Protein AF-A0A6H0Y3Y4-F1 (afdb_monomer_lite)

pLDDT: mean 76.04, std 20.86, range [29.55, 98.38]

Organism: NCBI:txid286661

Secondary structure (DSSP, 8-state):
----PPP----------------------TT-S-S----TT--SS-SSPPHHHHHHT-----S-EEEEEES--SSHHHHHHHHHHHTT-B-TGGGS-HHHH--TTS-HHHHHHHHHHHHHHHHHHHHHH-SEEEEEES-TT-TT-TTSHIIIIIHHHHHHTT--EEEEEETTEEEEEEEEE---SHHHHTTTT----S----TTS-S-TTS--GGGG---SS--EEEEEEEEEEPPSSS--SSPPPEEEEEEEEE-TT--EEEEEEEEEETT--EEE-SSSSS-EEEEETTT-SSTTPPEEEEETTEEEETTSTTEEEEEEETTEEEEEEEEEE-

Foldseek 3Di:
DDDDDDDDDDDPDPPPPPDPPPPPPVCPVLQPPPLVVPPPPDPDPRPADDLVRLLVQWAPQAAFEEFAEDADADQLVVLRVVLCVVRLHDYLCLTGDVCQLLPLPDDLVNNLSNVLSSLQSSLLSCLVGYPAYEYEYCVQVCPVPCLESCQSHNLVSSVVSPNFWHWYAYSVHRVDIDIDTRDHSPPPPVVVVDPPPSPGCPRRCARDSNGDNCSVVPPQPAAFFKKKKKKKKFFFPCQCPDVAFTKIWIWIFIHGPVRHTFFIDIDIDTAQDWDFTRGSASHTWIWHFQPPHRGSPGWIWIDTPRDIDTCPDPQKDWADDDPRIIMMMGIDGGD

Radius of gyration: 25.19 Å; chains: 1; bounding box: 50×75×84 Å

Sequence (335 aa):
MASSKWLIAYLLIPFSLCFPFTPTHELLPRYTGDVTGILDGANGPSPFPDDANITASFIDPGHVPYVFWASVHSRGDKVAHDFARTVGGVTVEDTFPPDFICINSRGHPWWYNFADRVSGIYADHAAELSTSIYLVTSAYDKITDRKTTFIRVESPSLQAGGVRSVTVVDAADFTRTKSVPIVSGHDELFARGTHVPITLDWLGYGDDPDGYCAVKDLTPAYSAGWCGVHIAQRRSDNKGIGNIKPVWDFTIQLKDDNGEPIGDSQVAITAGSSYDQTGALPYVFIVTPGTVGYGDDSPILLQYAGWSTLTQSPACSVGGYDNGWRQMDCGFPCP

Structure (mmCIF, N/CA/C/O backbone):
data_AF-A0A6H0Y3Y4-F1
#
_entry.id   AF-A0A6H0Y3Y4-F1
#
loop_
_atom_site.group_PDB
_atom_site.id
_atom_site.type_symbol
_atom_site.label_atom_id
_atom_site.label_alt_id
_atom_site.label_comp_id
_atom_site.label_asym_id
_atom_site.label_entity_id
_atom_site.label_seq_id
_atom_site.pdbx_PDB_ins_code
_atom_site.Cartn_x
_atom_site.Cartn_y
_atom_site.Cartn_z
_atom_site.occupancy
_atom_site.B_iso_or_equiv
_atom_site.auth_seq_id
_atom_site.auth_comp_id
_atom_site.auth_asym_id
_atom_site.auth_atom_id
_atom_site.pdbx_PDB_model_num
ATOM 1 N N . MET A 1 1 ? 13.168 54.951 -47.495 1.00 43.38 1 MET A N 1
ATOM 2 C CA . MET A 1 1 ? 12.990 55.381 -46.091 1.00 43.38 1 MET A CA 1
ATOM 3 C C . MET A 1 1 ? 11.602 54.958 -45.636 1.00 43.38 1 MET A C 1
ATOM 5 O O . MET A 1 1 ? 10.639 55.638 -45.946 1.00 43.38 1 MET A O 1
ATOM 9 N N . ALA A 1 2 ? 11.491 53.809 -44.975 1.00 38.53 2 ALA A N 1
ATOM 10 C CA . ALA A 1 2 ? 10.279 53.381 -44.281 1.00 38.53 2 ALA A CA 1
ATOM 11 C C . ALA A 1 2 ? 10.750 52.619 -43.039 1.00 38.53 2 ALA A C 1
ATOM 13 O O . ALA A 1 2 ? 11.407 51.589 -43.157 1.00 38.53 2 ALA A O 1
ATOM 14 N N . SER A 1 3 ? 10.542 53.222 -41.870 1.00 43.16 3 SER A N 1
ATOM 15 C CA . SER A 1 3 ? 10.974 52.708 -40.570 1.00 43.16 3 SER A CA 1
ATOM 16 C C . SER A 1 3 ? 9.787 52.012 -39.915 1.00 43.16 3 SER A C 1
ATOM 18 O O . SER A 1 3 ? 8.813 52.663 -39.533 1.00 43.16 3 SER A O 1
ATOM 20 N N . SER A 1 4 ? 9.854 50.687 -39.836 1.00 46.47 4 SER A N 1
ATOM 21 C CA . SER A 1 4 ? 8.856 49.847 -39.180 1.00 46.47 4 SER A CA 1
ATOM 22 C C . SER A 1 4 ? 9.184 49.747 -37.692 1.00 46.47 4 SER A C 1
ATOM 24 O O . SER A 1 4 ? 10.170 49.125 -37.302 1.00 46.47 4 SER A O 1
ATOM 26 N N . LYS A 1 5 ? 8.358 50.382 -36.855 1.00 51.94 5 LYS A N 1
ATOM 27 C CA . LYS A 1 5 ? 8.391 50.237 -35.395 1.00 51.94 5 LYS A CA 1
ATOM 28 C C . LYS A 1 5 ? 7.715 48.920 -35.008 1.00 51.94 5 LYS A C 1
ATOM 30 O O . LYS A 1 5 ? 6.522 48.759 -35.241 1.00 51.94 5 LYS A O 1
ATOM 35 N N . TRP A 1 6 ? 8.465 48.013 -34.392 1.00 44.31 6 TRP A N 1
ATOM 36 C CA . TRP A 1 6 ? 7.918 46.836 -33.720 1.00 44.31 6 TRP A CA 1
ATOM 37 C C . TRP A 1 6 ? 7.543 47.204 -32.279 1.00 44.31 6 TRP A C 1
ATOM 39 O O . TRP A 1 6 ? 8.395 47.644 -31.508 1.00 44.31 6 TRP A O 1
ATOM 49 N N . LEU A 1 7 ? 6.260 47.058 -31.934 1.00 43.59 7 LEU A N 1
ATOM 50 C CA . LEU A 1 7 ? 5.778 47.076 -30.553 1.00 43.59 7 LEU A CA 1
ATOM 51 C C . LEU A 1 7 ? 6.139 45.738 -29.894 1.00 43.59 7 LEU A C 1
ATOM 53 O O . LEU A 1 7 ? 5.705 44.686 -30.357 1.00 43.59 7 LEU A O 1
ATOM 57 N N . ILE A 1 8 ? 6.897 45.787 -28.801 1.00 44.41 8 ILE A N 1
ATOM 58 C CA . ILE A 1 8 ? 7.109 44.651 -27.900 1.00 44.41 8 ILE A CA 1
ATOM 59 C C . ILE A 1 8 ? 5.968 44.675 -26.879 1.00 44.41 8 ILE A C 1
ATOM 61 O O . ILE A 1 8 ? 5.897 45.574 -26.042 1.00 44.41 8 ILE A O 1
ATOM 65 N N . ALA A 1 9 ? 5.055 43.710 -26.976 1.00 42.25 9 ALA A N 1
ATOM 66 C CA . ALA A 1 9 ? 4.033 43.466 -25.967 1.00 42.25 9 ALA A CA 1
ATOM 67 C C . ALA A 1 9 ? 4.652 42.643 -24.828 1.00 42.25 9 ALA A C 1
ATOM 69 O O . ALA A 1 9 ? 5.046 41.495 -25.025 1.00 42.25 9 ALA A O 1
ATOM 70 N N . TYR A 1 10 ? 4.751 43.238 -23.639 1.00 38.50 10 TYR A N 1
ATOM 71 C CA . TYR A 1 10 ? 5.104 42.517 -22.420 1.00 38.50 10 TYR A CA 1
ATOM 72 C C . TYR A 1 10 ? 3.906 41.669 -21.985 1.00 38.50 10 TYR A C 1
ATOM 74 O O . TYR A 1 10 ? 2.896 42.193 -21.517 1.00 38.50 10 TYR A O 1
ATOM 82 N N . LEU A 1 11 ? 4.019 40.353 -22.161 1.00 41.38 11 LEU A N 1
ATOM 83 C CA . LEU A 1 11 ? 3.101 39.380 -21.588 1.00 41.38 11 LEU A CA 1
ATOM 84 C C . LEU A 1 11 ? 3.448 39.239 -20.097 1.00 41.38 11 LEU A C 1
ATOM 86 O O . LEU A 1 11 ? 4.468 38.651 -19.741 1.00 41.38 11 LEU A O 1
ATOM 90 N N . LEU A 1 12 ? 2.629 39.831 -19.228 1.00 38.81 12 LEU A N 1
ATOM 91 C CA . LEU A 1 12 ? 2.699 39.619 -17.784 1.00 38.81 12 LEU A CA 1
ATOM 92 C C . LEU A 1 12 ? 2.254 38.183 -17.491 1.00 38.81 12 LEU A C 1
ATOM 94 O O . LEU A 1 12 ? 1.064 37.878 -17.495 1.00 38.81 12 LEU A O 1
ATOM 98 N N . ILE A 1 13 ? 3.223 37.296 -17.272 1.00 42.84 13 ILE A N 1
ATOM 99 C CA . ILE A 1 13 ? 2.978 35.960 -16.730 1.00 42.84 13 ILE A CA 1
ATOM 100 C C . ILE A 1 13 ? 2.615 36.154 -15.251 1.00 42.84 13 ILE A C 1
ATOM 102 O O . ILE A 1 13 ? 3.426 36.728 -14.517 1.00 42.84 13 ILE A O 1
ATOM 106 N N . PRO A 1 14 ? 1.433 35.720 -14.781 1.00 40.22 14 PRO A N 1
ATOM 107 C CA . PRO A 1 14 ? 1.164 35.701 -13.356 1.00 40.22 14 PRO A CA 1
ATOM 108 C C . PRO A 1 14 ? 2.137 34.710 -12.717 1.00 40.22 14 PRO A C 1
ATOM 110 O O . PRO A 1 14 ? 2.085 33.507 -12.970 1.00 40.22 14 PRO A O 1
ATOM 113 N N . PHE A 1 15 ? 3.060 35.242 -11.917 1.00 36.12 15 PHE A N 1
ATOM 114 C CA . PHE A 1 15 ? 3.871 34.476 -10.983 1.00 36.12 15 PHE A CA 1
ATOM 115 C C . PHE A 1 15 ? 2.904 33.800 -10.008 1.00 36.12 15 PHE A C 1
ATOM 117 O O . PHE A 1 15 ? 2.461 34.393 -9.025 1.00 36.12 15 PHE A O 1
ATOM 124 N N . SER A 1 16 ? 2.516 32.568 -10.329 1.00 38.47 16 SER A N 1
ATOM 125 C CA . SER A 1 16 ? 1.834 31.692 -9.394 1.00 38.47 16 SER A CA 1
ATOM 126 C C . SER A 1 16 ? 2.878 31.312 -8.353 1.00 38.47 16 SER A C 1
ATOM 128 O O . SER A 1 16 ? 3.741 30.469 -8.594 1.00 38.47 16 SER A O 1
ATOM 130 N N . LEU A 1 17 ? 2.863 32.026 -7.230 1.00 35.25 17 LEU A N 1
ATOM 131 C CA . LEU A 1 17 ? 3.606 31.656 -6.037 1.00 35.25 17 LEU A CA 1
ATOM 132 C C . LEU A 1 17 ? 3.066 30.294 -5.586 1.00 35.25 17 LEU A C 1
ATOM 134 O O . LEU A 1 17 ? 2.066 30.222 -4.875 1.00 35.25 17 LEU A O 1
ATOM 138 N N . CYS A 1 18 ? 3.710 29.212 -6.029 1.00 33.38 18 CYS A N 1
ATOM 139 C CA . CYS A 1 18 ? 3.681 27.948 -5.309 1.00 33.38 18 CYS A CA 1
ATOM 140 C C . CYS A 1 18 ? 4.338 28.211 -3.956 1.00 33.38 18 CYS A C 1
ATOM 142 O O . CYS A 1 18 ? 5.551 28.086 -3.797 1.00 33.38 18 CYS A O 1
ATOM 144 N N . PHE A 1 19 ? 3.535 28.636 -2.986 1.00 29.55 19 PHE A N 1
ATOM 145 C CA . PHE A 1 19 ? 3.882 28.396 -1.601 1.00 29.55 19 PHE A CA 1
ATOM 146 C C . PHE A 1 19 ? 3.941 26.876 -1.433 1.00 29.55 19 PHE A C 1
ATOM 148 O O . PHE A 1 19 ? 3.000 26.203 -1.869 1.00 29.55 19 PHE A O 1
ATOM 155 N N . PRO A 1 20 ? 5.009 26.306 -0.850 1.00 33.31 20 PRO A N 1
ATOM 156 C CA . PRO A 1 20 ? 4.910 24.953 -0.344 1.00 33.31 20 PRO A CA 1
ATOM 157 C C . PRO A 1 20 ? 3.747 24.965 0.646 1.00 33.31 20 PRO A C 1
ATOM 159 O O . PRO A 1 20 ? 3.781 25.666 1.658 1.00 33.31 20 PRO A O 1
ATOM 162 N N . PHE A 1 21 ? 2.682 24.243 0.310 1.00 30.20 21 PHE A N 1
ATOM 163 C CA . PHE A 1 21 ? 1.735 23.789 1.307 1.00 30.20 21 PHE A CA 1
ATOM 164 C C . PHE A 1 21 ? 2.566 22.896 2.228 1.00 30.20 21 PHE A C 1
ATOM 166 O O . PHE A 1 21 ? 2.844 21.748 1.908 1.00 30.20 21 PHE A O 1
ATOM 173 N N . THR A 1 22 ? 3.070 23.449 3.323 1.00 32.56 22 THR A N 1
ATOM 174 C CA . THR A 1 22 ? 3.363 22.651 4.503 1.00 32.56 22 THR A CA 1
ATOM 175 C C . THR A 1 22 ? 2.021 22.504 5.197 1.00 32.56 22 THR A C 1
ATOM 177 O O . THR A 1 22 ? 1.580 23.474 5.824 1.00 32.56 22 THR A O 1
ATOM 180 N N . PRO A 1 23 ? 1.322 21.360 5.087 1.00 32.69 23 PRO A N 1
ATOM 181 C CA . PRO A 1 23 ? 0.225 21.067 5.983 1.00 32.69 23 PRO A CA 1
ATOM 182 C C . PRO A 1 23 ? 0.840 20.772 7.352 1.00 32.69 23 PRO A C 1
ATOM 184 O O . PRO A 1 23 ? 0.789 19.662 7.856 1.00 32.69 23 PRO A O 1
ATOM 187 N N . THR A 1 24 ? 1.408 21.782 8.007 1.00 32.78 24 THR A N 1
ATOM 188 C CA . THR A 1 24 ? 1.423 21.790 9.461 1.00 32.78 24 THR A CA 1
ATOM 189 C C . THR A 1 24 ? -0.003 22.131 9.862 1.00 32.78 24 THR A C 1
ATOM 191 O O . THR A 1 24 ? -0.306 23.239 10.303 1.00 32.78 24 THR A O 1
ATOM 194 N N . HIS A 1 25 ? -0.913 21.167 9.692 1.00 33.72 25 HIS A N 1
ATOM 195 C CA . HIS A 1 25 ? -1.887 20.980 10.744 1.00 33.72 25 HIS A CA 1
ATOM 196 C C . HIS A 1 25 ? -1.018 20.792 11.979 1.00 33.72 25 HIS A C 1
ATOM 198 O O . HIS A 1 25 ? -0.433 19.730 12.158 1.00 33.72 25 HIS A O 1
ATOM 204 N N . GLU A 1 26 ? -0.829 21.852 12.769 1.00 32.91 26 GLU A N 1
ATOM 205 C CA . GLU A 1 26 ? -0.460 21.658 14.158 1.00 32.91 26 GLU A CA 1
ATOM 206 C C . GLU A 1 26 ? -1.540 20.727 14.684 1.00 32.91 26 GLU A C 1
ATOM 208 O O . GLU A 1 26 ? -2.700 21.104 14.883 1.00 32.91 26 GLU A O 1
ATOM 213 N N . LEU A 1 27 ? -1.167 19.453 14.755 1.00 38.88 27 LEU A N 1
ATOM 214 C CA . LEU A 1 27 ? -1.847 18.425 15.490 1.00 38.88 27 LEU A CA 1
ATOM 215 C C . LEU A 1 27 ? -1.827 18.958 16.925 1.00 38.88 27 LEU A C 1
ATOM 217 O O . LEU A 1 27 ? -0.922 18.635 17.687 1.00 38.88 27 LEU A O 1
ATOM 221 N N . LEU A 1 28 ? -2.768 19.846 17.290 1.00 34.81 28 LEU A N 1
ATOM 222 C CA . LEU A 1 28 ? -3.182 20.039 18.682 1.00 34.81 28 LEU A CA 1
ATOM 223 C C . LEU A 1 28 ? -3.119 18.652 19.288 1.00 34.81 28 LEU A C 1
ATOM 225 O O . LEU A 1 28 ? -3.781 17.805 18.695 1.00 34.81 28 LEU A O 1
ATOM 229 N N . PRO A 1 29 ? -2.294 18.403 20.318 1.00 44.94 29 PRO A N 1
ATOM 230 C CA . PRO A 1 29 ? -1.722 17.090 20.598 1.00 44.94 29 PRO A CA 1
ATOM 231 C C . PRO A 1 29 ? -2.836 16.041 20.526 1.00 44.94 29 PRO A C 1
ATOM 233 O O . PRO A 1 29 ? -3.636 15.919 21.450 1.00 44.94 29 PRO A O 1
ATOM 236 N N . ARG A 1 30 ? -2.993 15.392 19.355 1.00 50.34 30 ARG A N 1
ATOM 237 C CA . ARG A 1 30 ? -4.274 14.741 18.985 1.00 50.34 30 ARG A CA 1
ATOM 238 C C . ARG A 1 30 ? -4.531 13.508 19.847 1.00 50.34 30 ARG A C 1
ATOM 240 O O . ARG A 1 30 ? -5.644 13.005 19.912 1.00 50.34 30 ARG A O 1
ATOM 247 N N . TYR A 1 31 ? -3.496 13.098 20.571 1.00 49.72 31 TYR A N 1
ATOM 248 C CA . TYR A 1 31 ? -3.410 11.911 21.394 1.00 49.72 31 TYR A CA 1
ATOM 249 C C . TYR A 1 31 ? -2.901 12.308 22.788 1.00 49.72 31 TYR A C 1
ATOM 251 O O . TYR A 1 31 ? -1.878 11.818 23.258 1.00 49.72 31 TYR A O 1
ATOM 259 N N . THR A 1 32 ? -3.571 13.258 23.454 1.00 39.47 32 THR A N 1
ATOM 260 C CA . THR A 1 32 ? -3.328 13.577 24.875 1.00 39.47 32 THR A CA 1
ATOM 261 C C . THR A 1 32 ? -3.931 12.509 25.787 1.00 39.47 32 THR A C 1
ATOM 263 O O . THR A 1 32 ? -4.820 12.760 26.599 1.00 39.47 32 THR A O 1
ATOM 266 N N . GLY A 1 33 ? -3.383 11.297 25.716 1.00 39.53 33 GLY A N 1
ATOM 267 C CA . GLY A 1 33 ? -3.057 10.646 26.976 1.00 39.53 33 GLY A CA 1
ATOM 268 C C . GLY A 1 33 ? -2.015 11.535 27.649 1.00 39.53 33 GLY A C 1
ATOM 269 O O . GLY A 1 33 ? -1.058 11.951 26.998 1.00 39.53 33 GLY A O 1
ATOM 270 N N . ASP A 1 34 ? -2.230 11.913 28.905 1.00 39.66 34 ASP A N 1
ATOM 271 C CA . ASP A 1 34 ? -1.216 12.624 29.677 1.00 39.66 34 ASP A CA 1
ATOM 272 C C . ASP A 1 34 ? 0.124 11.880 29.505 1.00 39.66 34 ASP A C 1
ATOM 274 O O . ASP A 1 34 ? 0.214 10.677 29.763 1.00 39.66 34 ASP A O 1
ATOM 278 N N . VAL A 1 35 ? 1.158 12.561 28.995 1.00 40.78 35 VAL A N 1
ATOM 279 C CA . VAL A 1 35 ? 2.477 11.967 28.672 1.00 40.78 35 VAL A CA 1
ATOM 280 C C . VAL A 1 35 ? 3.232 11.582 29.960 1.00 40.78 35 VAL A C 1
ATOM 282 O O . VAL A 1 35 ? 4.419 11.268 29.948 1.00 40.78 35 VAL A O 1
ATOM 285 N N . THR A 1 36 ? 2.541 11.555 31.101 1.00 39.97 36 THR A N 1
ATOM 286 C CA . THR A 1 36 ? 3.032 11.143 32.414 1.00 39.97 36 THR A CA 1
ATOM 287 C C . THR A 1 36 ? 3.268 9.640 32.533 1.00 39.97 36 THR A C 1
ATOM 289 O O . THR A 1 36 ? 3.631 9.174 33.605 1.00 39.97 36 THR A O 1
ATOM 292 N N . GLY A 1 37 ? 3.305 8.909 31.411 1.00 37.59 37 GLY A N 1
ATOM 293 C CA . GLY A 1 37 ? 4.144 7.713 31.249 1.00 37.59 37 GLY A CA 1
ATOM 294 C C . GLY A 1 37 ? 5.652 7.967 31.457 1.00 37.59 37 GLY A C 1
ATOM 295 O O . GLY A 1 37 ? 6.483 7.237 30.918 1.00 37.59 37 GLY A O 1
ATOM 296 N N . ILE A 1 38 ? 6.019 8.997 32.228 1.00 35.84 38 ILE A N 1
ATOM 297 C CA . ILE A 1 38 ? 7.240 9.030 33.014 1.00 35.84 38 ILE A CA 1
ATOM 298 C C . ILE A 1 38 ? 7.202 7.750 33.848 1.00 35.84 38 ILE A C 1
ATOM 300 O O . ILE A 1 38 ? 6.439 7.632 34.801 1.00 35.84 38 ILE A O 1
ATOM 304 N N . LEU A 1 39 ? 8.018 6.770 33.459 1.00 36.78 39 LEU A N 1
ATOM 305 C CA . LEU A 1 39 ? 8.513 5.772 34.400 1.00 36.78 39 LEU A CA 1
ATOM 306 C C . LEU A 1 39 ? 8.956 6.551 35.638 1.00 36.78 39 LEU A C 1
ATOM 308 O O . LEU A 1 39 ? 9.881 7.358 35.511 1.00 36.78 39 LEU A O 1
ATOM 312 N N . ASP A 1 40 ? 8.259 6.381 36.766 1.00 33.31 40 ASP A N 1
ATOM 313 C CA . ASP A 1 40 ? 8.538 7.080 38.023 1.00 33.31 40 ASP A CA 1
ATOM 314 C C . ASP A 1 40 ? 10.062 7.225 38.218 1.00 33.31 40 ASP A C 1
ATOM 316 O O . ASP A 1 40 ? 10.768 6.246 38.464 1.00 33.31 40 ASP A O 1
ATOM 320 N N . GLY A 1 41 ? 10.586 8.448 38.038 1.00 36.25 41 GLY A N 1
ATOM 321 C CA . GLY A 1 41 ? 11.994 8.791 38.284 1.00 36.25 41 GLY A CA 1
ATOM 322 C C . GLY A 1 41 ? 12.930 9.038 37.085 1.00 36.25 41 GLY A C 1
ATOM 323 O O . GLY A 1 41 ? 14.088 9.385 37.325 1.00 36.25 41 GLY A O 1
ATOM 324 N N . ALA A 1 42 ? 12.507 8.927 35.820 1.00 37.56 42 ALA A N 1
ATOM 325 C CA . ALA A 1 42 ? 13.403 9.174 34.677 1.00 37.56 42 ALA A CA 1
ATOM 326 C C . ALA A 1 42 ? 13.382 10.640 34.185 1.00 37.56 42 ALA A C 1
ATOM 328 O O . ALA A 1 42 ? 12.556 11.027 33.364 1.00 37.56 42 ALA A O 1
ATOM 329 N N . ASN A 1 43 ? 14.342 11.456 34.634 1.00 35.16 43 ASN A N 1
ATOM 330 C CA . ASN A 1 43 ? 14.708 12.700 33.944 1.00 35.16 43 ASN A CA 1
ATOM 331 C C . ASN A 1 43 ? 15.424 12.340 32.627 1.00 35.16 43 ASN A C 1
ATOM 333 O O . ASN A 1 43 ? 16.629 12.095 32.626 1.00 35.16 43 ASN A O 1
ATOM 337 N N . GLY A 1 44 ? 14.694 12.270 31.514 1.00 43.44 44 GLY A N 1
ATOM 338 C CA . GLY A 1 44 ? 15.243 11.945 30.195 1.00 43.44 44 GLY A CA 1
ATOM 339 C C . GLY A 1 44 ? 14.275 12.293 29.060 1.00 43.44 44 GLY A C 1
ATOM 340 O O . GLY A 1 44 ? 13.113 12.597 29.334 1.00 43.44 44 GLY A O 1
ATOM 341 N N . PRO A 1 45 ? 14.735 12.294 27.792 1.00 46.38 45 PRO A N 1
ATOM 342 C CA . PRO A 1 45 ? 13.845 12.439 26.643 1.00 46.38 45 PRO A CA 1
ATOM 343 C C . PRO A 1 45 ? 12.721 11.402 26.718 1.00 46.38 45 PRO A C 1
ATOM 345 O O . PRO A 1 45 ? 12.937 10.280 27.181 1.00 46.38 45 PRO A O 1
ATOM 348 N N . SER A 1 46 ? 11.524 11.809 26.286 1.00 52.25 46 SER A N 1
ATOM 349 C CA . SER A 1 46 ? 10.339 10.954 26.229 1.00 52.25 46 SER A CA 1
ATOM 350 C C . SER A 1 46 ? 10.707 9.569 25.681 1.00 52.25 46 SER A C 1
ATOM 352 O O . SER A 1 46 ? 11.305 9.490 24.608 1.00 52.25 46 SER A O 1
ATOM 354 N N . PRO A 1 47 ? 10.362 8.467 26.371 1.00 57.50 47 PRO A N 1
ATOM 355 C CA . PRO A 1 47 ? 10.622 7.135 25.841 1.00 57.50 47 PRO A CA 1
ATOM 356 C C . PRO A 1 47 ? 9.739 6.830 24.621 1.00 57.50 47 PRO A C 1
ATOM 358 O O . PRO A 1 47 ? 9.944 5.810 23.968 1.00 57.50 47 PRO A O 1
ATOM 361 N N . PHE A 1 48 ? 8.731 7.653 24.321 1.00 65.75 48 PHE A N 1
ATOM 362 C CA . PHE A 1 48 ? 7.863 7.478 23.163 1.00 65.75 48 PHE A CA 1
ATOM 363 C C . PHE A 1 48 ? 8.584 7.940 21.887 1.00 65.75 48 PHE A C 1
ATOM 365 O O . PHE A 1 48 ? 9.063 9.077 21.877 1.00 65.75 48 PHE A O 1
ATOM 372 N N . PRO A 1 49 ? 8.635 7.130 20.808 1.00 70.12 49 PRO A N 1
ATOM 373 C CA . PRO A 1 49 ? 9.013 7.666 19.504 1.00 70.12 49 PRO A CA 1
ATOM 374 C C . PRO A 1 49 ? 8.066 8.825 19.185 1.00 70.12 49 PRO A C 1
ATOM 376 O O . PRO A 1 49 ? 6.863 8.722 19.428 1.00 70.12 49 PRO A O 1
ATOM 379 N N . ASP A 1 50 ? 8.601 9.968 18.766 1.00 77.94 50 ASP A N 1
ATOM 380 C CA . ASP A 1 50 ? 7.776 11.097 18.351 1.00 77.94 50 ASP A CA 1
ATOM 381 C C . ASP A 1 50 ? 7.095 10.813 16.996 1.00 77.94 50 ASP A C 1
ATOM 383 O O . ASP A 1 50 ? 7.358 9.788 16.366 1.00 77.94 50 ASP A O 1
ATOM 387 N N . ASP A 1 51 ? 6.189 11.695 16.560 1.00 80.75 51 ASP A N 1
ATOM 388 C CA . ASP A 1 51 ? 5.442 11.471 15.315 1.00 80.75 51 ASP A CA 1
ATOM 389 C C . ASP A 1 51 ? 6.411 11.440 14.130 1.00 80.75 51 ASP A C 1
ATOM 391 O O . ASP A 1 51 ? 6.251 10.624 13.237 1.00 80.75 51 ASP A O 1
ATOM 395 N N . ALA A 1 52 ? 7.480 12.244 14.172 1.00 80.75 52 ALA A N 1
ATOM 396 C CA . ALA A 1 52 ? 8.519 12.238 13.150 1.00 80.75 52 ALA A CA 1
ATOM 397 C C . ALA A 1 52 ? 9.229 10.878 13.047 1.00 80.75 52 ALA A C 1
ATOM 399 O O . ALA A 1 52 ? 9.442 10.391 11.940 1.00 80.75 52 ALA A O 1
ATOM 400 N N . ASN A 1 53 ? 9.558 10.239 14.172 1.00 82.06 53 ASN A N 1
ATOM 401 C CA . ASN A 1 53 ? 10.169 8.909 14.194 1.00 82.06 53 ASN A CA 1
ATOM 402 C C . ASN A 1 53 ? 9.204 7.823 13.705 1.00 82.06 53 ASN A C 1
ATOM 404 O O . ASN A 1 53 ? 9.630 6.905 13.002 1.00 82.06 53 ASN A O 1
ATOM 408 N N . ILE A 1 54 ? 7.919 7.914 14.063 1.00 86.38 54 ILE A N 1
ATOM 409 C CA . ILE A 1 54 ? 6.902 6.971 13.582 1.00 86.38 54 ILE A CA 1
ATOM 410 C C . ILE A 1 54 ? 6.691 7.158 12.074 1.00 86.38 54 ILE A C 1
ATOM 412 O O . ILE A 1 54 ? 6.806 6.189 11.334 1.00 86.38 54 ILE A O 1
ATOM 416 N N . THR A 1 55 ? 6.496 8.388 11.591 1.00 88.19 55 THR A N 1
ATOM 417 C CA . THR A 1 55 ? 6.387 8.702 10.157 1.00 88.19 55 THR A CA 1
ATOM 418 C C . THR A 1 55 ? 7.627 8.262 9.383 1.00 88.19 55 THR A C 1
ATOM 420 O O . THR A 1 55 ? 7.501 7.689 8.309 1.00 88.19 55 THR A O 1
ATOM 423 N N . ALA A 1 56 ? 8.833 8.456 9.923 1.00 86.19 56 ALA A N 1
ATOM 424 C CA . ALA A 1 56 ? 10.065 7.996 9.279 1.00 86.19 56 ALA A CA 1
ATOM 425 C C . ALA A 1 56 ? 10.177 6.463 9.195 1.00 86.19 56 ALA A C 1
ATOM 427 O O . ALA A 1 56 ? 10.956 5.955 8.391 1.00 86.19 56 ALA A O 1
ATOM 428 N N . SER A 1 57 ? 9.425 5.739 10.027 1.00 86.19 57 SER A N 1
ATOM 429 C CA . SER A 1 57 ? 9.360 4.275 10.019 1.00 86.19 57 SER A CA 1
ATOM 430 C C . SER A 1 57 ? 8.207 3.741 9.166 1.00 86.19 57 SER A C 1
ATOM 432 O O . SER A 1 57 ? 8.109 2.529 8.991 1.00 86.19 57 SER A O 1
ATOM 434 N N . PHE A 1 58 ? 7.344 4.617 8.640 1.00 88.94 58 PHE A N 1
ATOM 435 C CA . PHE A 1 58 ? 6.263 4.233 7.745 1.00 88.94 58 PHE A CA 1
ATOM 436 C C . PHE A 1 58 ? 6.829 3.753 6.404 1.00 88.94 58 PHE A C 1
ATOM 438 O O . PHE A 1 58 ? 7.656 4.412 5.769 1.00 88.94 58 PHE A O 1
ATOM 445 N N . ILE A 1 59 ? 6.366 2.590 5.974 1.00 87.12 59 ILE A N 1
ATOM 446 C CA . ILE A 1 59 ? 6.669 1.970 4.695 1.00 87.12 59 ILE A CA 1
ATOM 447 C C . ILE A 1 59 ? 5.558 2.369 3.731 1.00 87.12 59 ILE A C 1
ATOM 449 O O . ILE A 1 59 ? 4.435 1.894 3.868 1.00 87.12 59 ILE A O 1
ATOM 453 N N . ASP A 1 60 ? 5.875 3.238 2.769 1.00 87.31 60 ASP A N 1
ATOM 454 C CA . ASP A 1 60 ? 4.930 3.657 1.732 1.00 87.31 60 ASP A CA 1
ATOM 455 C C . ASP A 1 60 ? 4.635 2.491 0.763 1.00 87.31 60 ASP A C 1
ATOM 457 O O . ASP A 1 60 ? 5.527 2.078 0.010 1.00 87.31 60 ASP A O 1
ATOM 461 N N . PRO A 1 61 ? 3.403 1.948 0.767 1.00 81.19 61 PRO A N 1
ATOM 462 C CA . PRO A 1 61 ? 3.000 0.854 -0.106 1.00 81.19 61 PRO A CA 1
ATOM 463 C C . PRO A 1 61 ? 2.498 1.3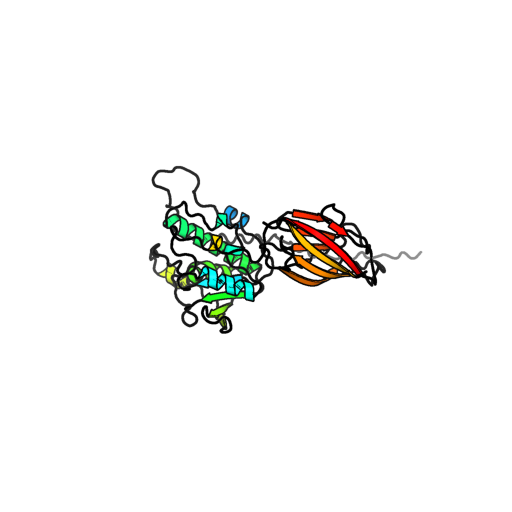54 -1.475 1.00 81.19 61 PRO A C 1
ATOM 465 O O . PRO A 1 61 ? 2.027 0.560 -2.290 1.00 81.19 61 PRO A O 1
ATOM 468 N N . GLY A 1 62 ? 2.576 2.661 -1.741 1.00 83.31 62 GLY A N 1
ATOM 469 C CA . GLY A 1 62 ? 2.046 3.322 -2.924 1.00 83.31 62 GLY A CA 1
ATOM 470 C C . GLY A 1 62 ? 0.525 3.484 -2.895 1.00 83.31 62 GLY A C 1
ATOM 471 O O . GLY A 1 62 ? -0.139 3.404 -1.860 1.00 83.31 62 GLY A O 1
ATOM 472 N N . HIS A 1 63 ? -0.053 3.709 -4.077 1.00 86.31 63 HIS A N 1
ATOM 473 C CA . HIS A 1 63 ? -1.493 3.911 -4.249 1.00 86.31 63 HIS A CA 1
ATOM 474 C C . HIS A 1 63 ? -2.282 2.592 -4.220 1.00 86.31 63 HIS A C 1
ATOM 476 O O . HIS A 1 63 ? -2.811 2.133 -5.236 1.00 86.31 63 HIS A O 1
ATOM 482 N N . VAL A 1 64 ? -2.387 1.984 -3.039 1.00 88.25 64 VAL A N 1
ATOM 483 C CA . VAL A 1 64 ? -3.115 0.727 -2.794 1.00 88.25 64 VAL A CA 1
ATOM 484 C C . VAL A 1 64 ? -4.339 0.943 -1.894 1.00 88.25 64 VAL A C 1
ATOM 486 O O . VAL A 1 64 ? -4.527 2.029 -1.337 1.00 88.25 64 VAL A O 1
ATOM 489 N N . PRO A 1 65 ? -5.236 -0.046 -1.760 1.00 94.81 65 PRO A N 1
ATOM 490 C CA . PRO A 1 65 ? -6.264 -0.007 -0.731 1.00 94.81 65 PRO A CA 1
ATOM 491 C C . PRO A 1 65 ? -5.698 -0.115 0.689 1.00 94.81 65 PRO A C 1
ATOM 493 O O . PRO A 1 65 ? -4.804 -0.916 0.944 1.00 94.81 65 PRO A O 1
ATOM 496 N N . TYR A 1 66 ? -6.279 0.630 1.627 1.00 95.88 66 TYR A N 1
ATOM 497 C CA . TYR A 1 66 ? -5.928 0.573 3.050 1.00 95.88 66 TYR A CA 1
ATOM 498 C C . TYR A 1 66 ? -7.052 -0.104 3.832 1.00 95.88 66 TYR A C 1
ATOM 500 O O . TYR A 1 66 ? -8.234 0.216 3.647 1.00 95.88 66 TYR A O 1
ATOM 508 N N . VAL A 1 67 ? -6.690 -1.056 4.687 1.00 95.31 67 VAL A N 1
ATOM 509 C CA . VAL A 1 67 ? -7.614 -1.909 5.433 1.00 95.31 67 VAL A CA 1
ATOM 510 C C . VAL A 1 67 ? -7.446 -1.684 6.929 1.00 95.31 67 VAL A C 1
ATOM 512 O O . VAL A 1 67 ? -6.470 -2.100 7.544 1.00 95.31 67 VAL A O 1
ATOM 515 N N . PHE A 1 68 ? -8.468 -1.071 7.512 1.00 93.88 68 PHE A N 1
ATOM 516 C CA . PHE A 1 68 ? -8.655 -0.905 8.945 1.00 93.88 68 PHE A CA 1
ATOM 517 C C . PHE A 1 68 ? -9.515 -2.038 9.491 1.00 93.88 68 PHE A C 1
ATOM 519 O O . PHE A 1 68 ? -10.257 -2.689 8.746 1.00 93.88 68 PHE A O 1
ATOM 526 N N . TRP A 1 69 ? -9.504 -2.235 10.805 1.00 91.00 69 TRP A N 1
ATOM 527 C CA . TRP A 1 69 ? -10.437 -3.146 11.449 1.00 91.00 69 TRP A CA 1
ATOM 528 C C . TRP A 1 69 ? -10.814 -2.701 12.854 1.00 91.00 69 TRP A C 1
ATOM 530 O O . TRP A 1 69 ? -10.103 -1.958 13.525 1.00 91.00 69 TRP A O 1
ATOM 540 N N . ALA A 1 70 ? -11.990 -3.139 13.293 1.00 87.62 70 ALA A N 1
ATOM 541 C CA . ALA A 1 70 ? -12.509 -2.821 14.615 1.00 87.62 70 ALA A CA 1
ATOM 542 C C . ALA A 1 70 ? -13.480 -3.896 15.097 1.00 87.62 70 ALA A C 1
ATOM 544 O O . ALA A 1 70 ? -14.263 -4.435 14.307 1.00 87.62 70 ALA A O 1
ATOM 545 N N . SER A 1 71 ? -13.487 -4.165 16.405 1.00 83.69 71 SER A N 1
ATOM 546 C CA . SER A 1 71 ? -14.413 -5.116 17.033 1.00 83.69 71 SER A CA 1
ATOM 547 C C . SER A 1 71 ? -14.383 -6.473 16.333 1.00 83.69 71 SER A C 1
ATOM 549 O O . SER A 1 71 ? -15.424 -7.022 15.971 1.00 83.69 71 SER A O 1
ATOM 551 N N . VAL A 1 72 ? -13.191 -6.991 16.064 1.00 77.62 72 VAL A N 1
ATOM 552 C CA . VAL A 1 72 ? -13.002 -8.319 15.482 1.00 77.62 72 VAL A CA 1
ATOM 553 C C . VAL A 1 72 ? -12.456 -9.178 16.615 1.00 77.62 72 VAL A C 1
ATOM 555 O O . VAL A 1 72 ? -11.445 -8.831 17.213 1.00 77.62 72 VAL A O 1
ATOM 558 N N . HIS A 1 73 ? -13.183 -10.232 16.994 1.00 72.81 73 HIS A N 1
ATOM 559 C CA . HIS A 1 73 ? -12.817 -11.090 18.129 1.00 72.81 73 HIS A CA 1
ATOM 560 C C . HIS A 1 73 ? -11.431 -11.737 17.915 1.00 72.81 73 HIS A C 1
ATOM 562 O O . HIS A 1 73 ? -10.884 -11.653 16.820 1.00 72.81 73 HIS A O 1
ATOM 568 N N . SER A 1 74 ? -10.881 -12.400 18.946 1.00 62.38 74 SER A N 1
ATOM 569 C CA . SER A 1 74 ? -9.542 -13.027 18.964 1.00 62.38 74 SER A CA 1
ATOM 570 C C . SER A 1 74 ? -9.043 -13.472 17.575 1.00 62.38 74 SER A C 1
ATOM 572 O O . SER A 1 74 ? -9.630 -14.397 17.003 1.00 62.38 74 SER A O 1
ATOM 574 N N . ARG A 1 75 ? -7.949 -12.851 17.093 1.00 66.25 75 ARG A N 1
ATOM 575 C CA . ARG A 1 75 ? -7.387 -12.888 15.715 1.00 66.25 75 ARG A CA 1
ATOM 576 C C . ARG A 1 75 ? -7.959 -11.866 14.720 1.00 66.25 75 ARG A C 1
ATOM 578 O O . ARG A 1 75 ? -8.111 -12.173 13.536 1.00 66.25 75 ARG A O 1
ATOM 585 N N . GLY A 1 76 ? -8.303 -10.671 15.196 1.00 64.56 76 GLY A N 1
ATOM 586 C CA . GLY A 1 76 ? -8.815 -9.600 14.342 1.00 64.56 76 GLY A CA 1
ATOM 587 C C . GLY A 1 76 ? -7.849 -9.168 13.241 1.00 64.56 76 GLY A C 1
ATOM 588 O O . GLY A 1 76 ? -8.260 -9.021 12.090 1.00 64.56 76 GLY A O 1
ATOM 589 N N . ASP A 1 77 ? -6.571 -9.083 13.590 1.00 70.38 77 ASP A N 1
ATOM 590 C CA . ASP A 1 77 ? -5.427 -8.839 12.713 1.00 70.38 77 ASP A CA 1
ATOM 591 C C . ASP A 1 77 ? -5.393 -9.811 11.519 1.00 70.38 77 ASP A C 1
ATOM 593 O O . ASP A 1 77 ? -5.365 -9.386 10.365 1.00 70.38 77 ASP A O 1
ATOM 597 N N . LYS A 1 78 ? -5.515 -11.126 11.760 1.00 82.12 78 LYS A N 1
ATOM 598 C CA . LYS A 1 78 ? -5.474 -12.126 10.687 1.00 82.12 78 LYS A CA 1
ATOM 599 C C . LYS A 1 78 ? -6.630 -11.940 9.708 1.00 82.12 78 LYS A C 1
ATOM 601 O O . LYS A 1 78 ? -6.438 -12.066 8.504 1.00 82.12 78 LYS A O 1
ATOM 606 N N . VAL A 1 79 ? -7.834 -11.660 10.209 1.00 86.81 79 VAL A N 1
ATOM 607 C CA . VAL A 1 79 ? -9.013 -11.474 9.349 1.00 86.81 79 VAL A CA 1
ATOM 608 C C . VAL A 1 79 ? -8.865 -10.213 8.495 1.00 86.81 79 VAL A C 1
ATOM 610 O O . VAL A 1 79 ? -9.188 -10.242 7.307 1.00 86.81 79 VAL A O 1
ATOM 613 N N . ALA A 1 80 ? -8.346 -9.125 9.068 1.00 88.88 80 ALA A N 1
ATOM 614 C CA . ALA A 1 80 ? -8.057 -7.901 8.329 1.00 88.88 80 ALA A CA 1
ATOM 615 C C . ALA A 1 80 ? -6.984 -8.124 7.253 1.00 88.88 80 ALA A C 1
ATOM 617 O O . ALA A 1 80 ? -7.188 -7.732 6.105 1.00 88.88 80 ALA A O 1
ATOM 618 N N . HIS A 1 81 ? -5.900 -8.830 7.585 1.00 85.69 81 HIS A N 1
ATOM 619 C CA . HIS A 1 81 ? -4.859 -9.198 6.626 1.00 85.69 81 HIS A CA 1
ATOM 620 C C . HIS A 1 81 ? -5.378 -10.103 5.512 1.00 85.69 81 HIS A C 1
ATOM 622 O O . HIS A 1 81 ? -5.123 -9.825 4.341 1.00 85.69 81 HIS A O 1
ATOM 628 N N . ASP A 1 82 ? -6.120 -11.164 5.845 1.00 86.75 82 ASP A N 1
ATOM 629 C CA . ASP A 1 82 ? -6.712 -12.065 4.854 1.00 86.75 82 ASP A CA 1
ATOM 630 C C . ASP A 1 82 ? -7.547 -11.250 3.852 1.00 86.75 82 ASP A C 1
ATOM 632 O O . ASP A 1 82 ? -7.390 -11.416 2.642 1.00 86.75 82 ASP A O 1
ATOM 636 N N . PHE A 1 83 ? -8.371 -10.311 4.340 1.00 92.25 83 PHE A N 1
ATOM 637 C CA . PHE A 1 83 ? -9.128 -9.404 3.479 1.00 92.25 83 PHE A CA 1
ATOM 638 C C . PHE A 1 83 ? -8.223 -8.480 2.655 1.00 92.25 83 PHE A C 1
ATOM 640 O O . PHE A 1 83 ? -8.421 -8.376 1.443 1.00 92.25 83 PHE A O 1
ATOM 647 N N . ALA A 1 84 ? -7.219 -7.848 3.269 1.00 89.38 84 ALA A N 1
ATOM 648 C CA . ALA A 1 84 ? -6.273 -6.969 2.585 1.00 89.38 84 ALA A CA 1
ATOM 649 C C . ALA A 1 84 ? -5.621 -7.665 1.385 1.00 89.38 84 ALA A C 1
ATOM 651 O O . ALA A 1 84 ? -5.619 -7.110 0.285 1.00 89.38 84 ALA A O 1
ATOM 652 N N . ARG A 1 85 ? -5.207 -8.930 1.532 1.00 86.56 85 ARG A N 1
ATOM 653 C CA . ARG A 1 85 ? -4.683 -9.729 0.411 1.00 86.56 85 ARG A CA 1
ATOM 654 C C . ARG A 1 85 ? -5.706 -9.916 -0.710 1.00 86.56 85 ARG A C 1
ATOM 656 O O . ARG A 1 85 ? -5.331 -9.830 -1.875 1.00 86.56 85 ARG A O 1
ATOM 663 N N . THR A 1 86 ? -6.991 -10.116 -0.396 1.00 88.31 86 THR A N 1
ATOM 664 C CA . THR A 1 86 ? -8.033 -10.272 -1.434 1.00 88.31 86 THR A CA 1
ATOM 665 C C . THR A 1 86 ? -8.264 -9.018 -2.275 1.00 88.31 86 THR A C 1
ATOM 667 O O . THR A 1 86 ? -8.689 -9.133 -3.423 1.00 88.31 86 THR A O 1
ATOM 670 N N . VAL A 1 87 ? -7.978 -7.832 -1.728 1.00 88.94 87 VAL A N 1
ATOM 671 C CA . VAL A 1 87 ? -8.148 -6.547 -2.425 1.00 88.94 87 VAL A CA 1
ATOM 672 C C . VAL A 1 87 ? -6.827 -5.937 -2.895 1.00 88.94 87 VAL A C 1
ATOM 674 O O . VAL A 1 87 ? -6.834 -4.820 -3.405 1.00 88.94 87 VAL A O 1
ATOM 677 N N . GLY A 1 88 ? -5.702 -6.645 -2.736 1.00 84.31 88 GLY A N 1
ATOM 678 C CA . GLY A 1 88 ? -4.369 -6.106 -3.028 1.00 84.31 88 GLY A CA 1
ATOM 679 C C . GLY A 1 88 ? -4.031 -4.868 -2.189 1.00 84.31 88 GLY A C 1
ATOM 680 O O . GLY A 1 88 ? -3.378 -3.955 -2.685 1.00 84.31 88 GLY A O 1
ATOM 681 N N . GLY A 1 89 ? -4.555 -4.807 -0.964 1.00 89.75 89 GLY A N 1
ATOM 682 C CA . GLY A 1 89 ? -4.354 -3.720 -0.013 1.00 89.75 89 GLY A CA 1
ATOM 683 C C . GLY A 1 89 ? -3.389 -4.072 1.114 1.00 89.75 89 GLY A C 1
ATOM 684 O O . GLY A 1 89 ? -2.787 -5.146 1.128 1.00 89.75 89 GLY A O 1
ATOM 685 N N . VAL A 1 90 ? -3.291 -3.156 2.075 1.00 90.25 90 VAL A N 1
ATOM 686 C CA . VAL A 1 90 ? -2.388 -3.226 3.234 1.00 90.25 90 VAL A CA 1
ATOM 687 C C . VAL A 1 90 ? -3.123 -2.929 4.539 1.00 90.25 90 VAL A C 1
ATOM 689 O O . VAL A 1 90 ? -4.033 -2.096 4.561 1.00 90.25 90 VAL A O 1
ATOM 692 N N . THR A 1 91 ? -2.717 -3.572 5.631 1.00 91.44 91 THR A N 1
ATOM 693 C CA . THR A 1 91 ? -3.105 -3.201 7.007 1.00 91.44 91 THR A CA 1
ATOM 694 C C . THR A 1 91 ? -2.051 -2.287 7.641 1.00 91.44 91 THR A C 1
ATOM 696 O O . THR A 1 91 ? -1.064 -1.940 6.988 1.00 91.44 91 THR A O 1
ATOM 699 N N . VAL A 1 92 ? -2.224 -1.883 8.909 1.00 90.19 92 VAL A N 1
ATOM 700 C CA . VAL A 1 92 ? -1.171 -1.118 9.599 1.00 90.19 92 VAL A CA 1
ATOM 701 C C . VAL A 1 92 ? 0.127 -1.918 9.667 1.00 90.19 92 VAL A C 1
ATOM 703 O O . VAL A 1 92 ? 1.197 -1.360 9.452 1.00 90.19 92 VAL A O 1
ATOM 706 N N . GLU A 1 93 ? 0.057 -3.228 9.898 1.00 85.38 93 GLU A N 1
ATOM 707 C CA . GLU A 1 93 ? 1.239 -4.063 10.112 1.00 85.38 93 GLU A CA 1
ATOM 708 C C . GLU A 1 93 ? 2.047 -4.304 8.843 1.00 85.38 93 GLU A C 1
ATOM 710 O O . GLU A 1 93 ? 3.246 -4.544 8.928 1.00 85.38 93 GLU A O 1
ATOM 715 N N . ASP A 1 94 ? 1.423 -4.166 7.673 1.00 83.31 94 ASP A N 1
ATOM 716 C CA . ASP A 1 94 ? 2.119 -4.179 6.385 1.00 83.31 94 ASP A CA 1
ATOM 717 C C . ASP A 1 94 ? 2.914 -2.878 6.135 1.00 83.31 94 ASP A C 1
ATOM 719 O O . ASP A 1 94 ? 3.811 -2.851 5.294 1.00 83.31 94 ASP A O 1
ATOM 723 N N . THR A 1 95 ? 2.592 -1.790 6.848 1.00 89.50 95 THR A N 1
ATOM 724 C CA . THR A 1 95 ? 3.142 -0.439 6.604 1.00 89.50 95 THR A CA 1
ATOM 725 C C . THR A 1 95 ? 4.203 0.002 7.607 1.00 89.50 95 THR A C 1
ATOM 727 O O . THR A 1 95 ? 4.639 1.150 7.589 1.00 89.50 95 THR A O 1
ATOM 730 N N . PHE A 1 96 ? 4.659 -0.895 8.477 1.00 87.44 96 PHE A N 1
ATOM 731 C CA . PHE A 1 96 ? 5.774 -0.636 9.384 1.00 87.44 96 PHE A CA 1
ATOM 732 C C . PHE A 1 96 ? 6.661 -1.880 9.490 1.00 87.44 96 PHE A C 1
ATOM 734 O O . PHE A 1 96 ? 6.183 -2.996 9.282 1.00 87.44 96 PHE A O 1
ATOM 741 N N . PRO A 1 97 ? 7.949 -1.730 9.845 1.00 81.38 97 PRO A N 1
ATOM 742 C CA . PRO A 1 97 ? 8.806 -2.873 10.117 1.00 81.38 97 PRO A CA 1
ATOM 743 C C . PRO A 1 97 ? 8.180 -3.803 11.175 1.00 81.38 97 PRO A C 1
ATOM 745 O O . PRO A 1 97 ? 7.634 -3.307 12.169 1.00 81.38 97 PRO A O 1
ATOM 748 N N . PRO A 1 98 ? 8.276 -5.138 11.027 1.00 72.38 98 PRO A N 1
ATOM 749 C CA . PRO A 1 98 ? 7.654 -6.078 11.964 1.00 72.38 98 PRO A CA 1
ATOM 750 C C . PRO A 1 98 ? 8.088 -5.884 13.425 1.00 72.38 98 PRO A C 1
ATOM 752 O O . PRO A 1 98 ? 7.313 -6.096 14.357 1.00 72.38 98 PRO A O 1
ATOM 755 N N . ASP A 1 99 ? 9.331 -5.461 13.648 1.00 74.81 99 ASP A N 1
ATOM 756 C CA . ASP A 1 99 ? 9.891 -5.161 14.967 1.00 74.81 99 ASP A CA 1
ATOM 757 C C . ASP A 1 99 ? 9.505 -3.774 15.503 1.00 74.81 99 ASP A C 1
ATOM 759 O O . ASP A 1 99 ? 9.649 -3.526 16.702 1.00 74.81 99 ASP A O 1
ATOM 763 N N . PHE A 1 100 ? 8.979 -2.892 14.649 1.00 81.12 100 PHE A N 1
ATOM 764 C CA . PHE A 1 100 ? 8.516 -1.563 15.034 1.00 81.12 100 PHE A CA 1
ATOM 765 C C . PHE A 1 100 ? 7.154 -1.612 15.726 1.00 81.12 100 PHE A C 1
ATOM 767 O O . PHE A 1 100 ? 6.969 -0.961 16.751 1.00 81.12 100 PHE A O 1
ATOM 774 N N . ILE A 1 101 ? 6.207 -2.396 15.200 1.00 77.44 101 ILE A N 1
ATOM 775 C CA . ILE A 1 101 ? 4.895 -2.560 15.840 1.00 77.44 101 ILE A CA 1
ATOM 776 C C . ILE A 1 101 ? 4.995 -3.556 17.000 1.00 77.44 101 ILE A C 1
ATOM 778 O O . ILE A 1 101 ? 4.491 -3.267 18.074 1.00 77.44 101 ILE A O 1
ATOM 782 N N . CYS A 1 102 ? 5.709 -4.678 16.875 1.00 69.12 102 CYS A N 1
ATOM 783 C CA . CYS A 1 102 ? 5.767 -5.711 17.925 1.00 69.12 102 CYS A CA 1
ATOM 784 C C . CYS A 1 102 ? 6.710 -5.389 19.116 1.00 69.12 102 CYS A C 1
ATOM 786 O O . CYS A 1 102 ? 7.603 -6.182 19.447 1.00 69.12 102 CYS A O 1
ATOM 788 N N . ILE A 1 103 ? 6.540 -4.246 19.793 1.00 66.62 103 ILE A N 1
ATOM 789 C CA . ILE A 1 103 ? 7.363 -3.848 20.952 1.00 66.62 103 ILE A CA 1
ATOM 790 C C . ILE A 1 103 ? 6.758 -4.400 22.259 1.00 66.62 103 ILE A C 1
ATOM 792 O O . ILE A 1 103 ? 6.114 -3.688 23.024 1.00 66.62 103 ILE A O 1
ATOM 796 N N . ASN A 1 104 ? 7.041 -5.670 22.567 1.00 57.56 104 ASN A N 1
ATOM 797 C CA . ASN A 1 104 ? 6.530 -6.373 23.764 1.00 57.56 104 ASN A CA 1
ATOM 798 C C . ASN A 1 104 ? 7.284 -6.047 25.078 1.00 57.56 104 ASN A C 1
ATOM 800 O O . ASN A 1 104 ? 7.149 -6.756 26.070 1.00 57.56 104 ASN A O 1
ATOM 804 N N . SER A 1 105 ? 8.153 -5.031 25.112 1.00 55.91 105 SER A N 1
ATOM 805 C CA . SER A 1 105 ? 9.037 -4.779 26.269 1.00 55.91 105 SER A CA 1
ATOM 806 C C . SER A 1 105 ? 8.560 -3.675 27.217 1.00 55.91 105 SER A C 1
ATOM 808 O O . SER A 1 105 ? 9.300 -3.284 28.123 1.00 55.91 105 SER A O 1
ATOM 810 N N . ARG A 1 106 ? 7.355 -3.126 27.017 1.00 62.78 106 ARG A N 1
ATOM 811 C CA . ARG A 1 106 ? 6.896 -1.904 27.698 1.00 62.78 106 ARG A CA 1
ATOM 812 C C . ARG A 1 106 ? 5.502 -2.073 28.301 1.00 62.78 106 ARG A C 1
ATOM 814 O O . ARG A 1 106 ? 4.693 -2.839 27.803 1.00 62.78 106 ARG A O 1
ATOM 821 N N . GLY A 1 107 ? 5.229 -1.360 29.397 1.00 67.44 107 GLY A N 1
ATOM 822 C CA . GLY A 1 107 ? 3.968 -1.497 30.137 1.00 67.44 107 GLY A CA 1
ATOM 823 C C . GLY A 1 107 ? 2.730 -1.020 29.361 1.00 67.44 107 GLY A C 1
ATOM 824 O O . GLY A 1 107 ? 2.830 -0.146 28.501 1.00 67.44 107 GLY A O 1
ATOM 825 N N . HIS A 1 108 ? 1.552 -1.537 29.734 1.00 66.69 108 HIS A N 1
ATOM 826 C CA . HIS A 1 108 ? 0.248 -1.247 29.110 1.00 66.69 108 HIS A CA 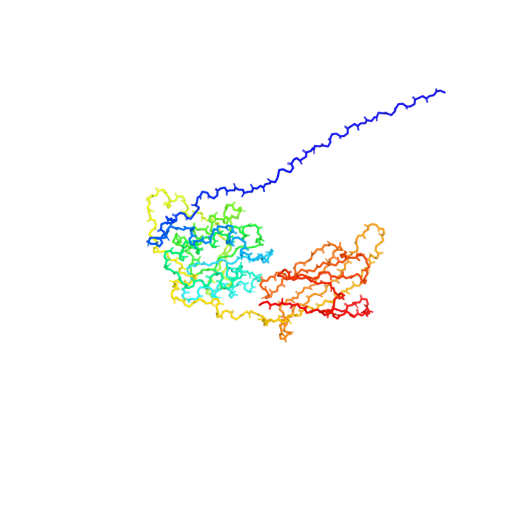1
ATOM 827 C C . HIS A 1 108 ? -0.005 0.231 28.740 1.00 66.69 108 HIS A C 1
ATOM 829 O O . HIS A 1 108 ? -0.371 0.487 27.594 1.00 66.69 108 HIS A O 1
ATOM 835 N N . PRO A 1 109 ? 0.191 1.230 29.632 1.00 69.69 109 PRO A N 1
ATOM 836 C CA . PRO A 1 109 ? -0.098 2.626 29.289 1.00 69.69 109 PRO A CA 1
ATOM 837 C C . PRO A 1 109 ? 0.787 3.167 28.163 1.00 69.69 109 PRO A C 1
ATOM 839 O O . PRO A 1 109 ? 0.359 4.020 27.390 1.00 69.69 109 PRO A O 1
ATOM 842 N N . TRP A 1 110 ? 2.025 2.673 28.067 1.00 74.81 110 TRP A N 1
ATOM 843 C CA . TRP A 1 110 ? 2.930 3.062 26.994 1.00 74.81 110 TRP A CA 1
ATOM 844 C C . TRP A 1 110 ? 2.434 2.529 25.649 1.00 74.81 110 TRP A C 1
ATOM 846 O O . TRP A 1 110 ? 2.386 3.279 24.676 1.00 74.81 110 TRP A O 1
ATOM 856 N N . TRP A 1 111 ? 2.037 1.254 25.625 1.00 74.75 111 TRP A N 1
ATOM 857 C CA . TRP A 1 111 ? 1.585 0.565 24.420 1.00 74.75 111 TRP A CA 1
ATOM 858 C C . TRP A 1 111 ? 0.369 1.245 23.791 1.00 74.75 111 TRP A C 1
ATOM 860 O O . TRP A 1 111 ? 0.419 1.584 22.616 1.00 74.75 111 TRP A O 1
ATOM 870 N N . TYR A 1 112 ? -0.671 1.553 24.573 1.00 74.44 112 TYR A N 1
ATOM 871 C CA . TYR A 1 112 ? -1.874 2.202 24.036 1.00 74.44 112 TYR A CA 1
ATOM 872 C C . TYR A 1 112 ? -1.585 3.563 23.390 1.00 74.44 112 TYR A C 1
ATOM 874 O O . TYR A 1 112 ? -2.080 3.846 22.303 1.00 74.44 112 TYR A O 1
ATOM 882 N N . ASN A 1 113 ? -0.736 4.385 24.017 1.00 74.69 113 ASN A N 1
ATOM 883 C CA . ASN A 1 113 ? -0.345 5.680 23.456 1.00 74.69 113 ASN A CA 1
ATOM 884 C C . ASN A 1 113 ? 0.494 5.529 22.180 1.00 74.69 113 ASN A C 1
ATOM 886 O O . ASN A 1 113 ? 0.348 6.316 21.248 1.00 74.69 113 ASN A O 1
ATOM 890 N N . PHE A 1 114 ? 1.401 4.550 22.141 1.00 80.38 114 PHE A N 1
ATOM 891 C CA . PHE A 1 114 ? 2.182 4.251 20.944 1.00 80.38 114 PHE A CA 1
ATOM 892 C C . PHE A 1 114 ? 1.272 3.793 19.798 1.00 80.38 114 PHE A C 1
ATOM 894 O O . PHE A 1 114 ? 1.337 4.347 18.704 1.00 80.38 114 PHE A O 1
ATOM 901 N N . ALA A 1 115 ? 0.381 2.848 20.078 1.00 80.00 115 ALA A N 1
ATOM 902 C CA . ALA A 1 115 ? -0.503 2.237 19.103 1.00 80.00 115 ALA A CA 1
ATOM 903 C C . ALA A 1 115 ? -1.532 3.236 18.537 1.00 80.00 115 ALA A C 1
ATOM 905 O O . ALA A 1 115 ? -1.737 3.278 17.324 1.00 80.00 115 ALA A O 1
ATOM 906 N N . ASP A 1 116 ? -2.103 4.119 19.371 1.00 82.50 116 ASP A N 1
ATOM 907 C CA . ASP A 1 116 ? -2.945 5.235 18.911 1.00 82.50 116 ASP A CA 1
ATOM 908 C C . ASP A 1 116 ? -2.179 6.132 17.917 1.00 82.50 116 ASP A C 1
ATOM 910 O O . ASP A 1 116 ? -2.701 6.483 16.863 1.00 82.50 116 ASP A O 1
ATOM 914 N N . ARG A 1 117 ? -0.918 6.478 18.204 1.00 85.81 117 ARG A N 1
ATOM 915 C CA . ARG A 1 117 ? -0.116 7.351 17.326 1.00 85.81 117 ARG A CA 1
ATOM 916 C C . ARG A 1 117 ? 0.260 6.681 16.010 1.00 85.81 117 ARG A C 1
ATOM 918 O O . ARG A 1 117 ? 0.149 7.315 14.964 1.00 85.81 117 ARG A O 1
ATOM 925 N N . VAL A 1 118 ? 0.657 5.409 16.057 1.00 88.12 118 VAL A N 1
ATOM 926 C CA . VAL A 1 118 ? 0.906 4.588 14.860 1.00 88.12 118 VAL A CA 1
ATOM 927 C C . VAL A 1 118 ? -0.347 4.524 13.988 1.00 88.12 118 VAL A C 1
ATOM 929 O O . VAL A 1 118 ? -0.268 4.794 12.792 1.00 88.12 118 VAL A O 1
ATOM 932 N N . SER A 1 119 ? -1.509 4.270 14.593 1.00 89.38 119 SER A N 1
ATOM 933 C CA . SER A 1 119 ? -2.800 4.221 13.891 1.00 89.38 119 SER A CA 1
ATOM 934 C C . SER A 1 119 ? -3.174 5.569 13.273 1.00 89.38 119 SER A C 1
ATOM 936 O O . SER A 1 119 ? -3.669 5.630 12.151 1.00 89.38 119 SER A O 1
ATOM 938 N N . GLY A 1 120 ? -2.901 6.669 13.979 1.00 89.75 120 GLY A N 1
ATOM 939 C CA . GLY A 1 120 ? -3.104 8.024 13.470 1.00 89.75 120 GLY A CA 1
ATOM 940 C C . GLY A 1 120 ? -2.258 8.317 12.233 1.00 89.75 120 GLY A C 1
ATOM 941 O O . GLY A 1 120 ? -2.786 8.797 11.235 1.00 89.75 120 GLY A O 1
ATOM 942 N N . ILE A 1 121 ? -0.969 7.969 12.270 1.00 91.38 121 ILE A N 1
ATOM 943 C CA . ILE A 1 121 ? -0.048 8.155 11.138 1.00 91.38 121 ILE A CA 1
ATOM 944 C C . ILE A 1 121 ? -0.433 7.257 9.959 1.00 91.38 121 ILE A C 1
ATOM 946 O O . ILE A 1 121 ? -0.473 7.726 8.824 1.00 91.38 121 ILE A O 1
ATOM 950 N N . TYR A 1 122 ? -0.798 6.000 10.217 1.00 94.75 122 TYR A N 1
ATOM 951 C CA . TYR A 1 122 ? -1.348 5.106 9.197 1.00 94.75 122 TYR A CA 1
ATOM 952 C C . TYR A 1 122 ? -2.595 5.697 8.529 1.00 94.75 122 TYR A C 1
ATOM 954 O O . TYR A 1 122 ? -2.693 5.707 7.304 1.00 94.75 122 TYR A O 1
ATOM 962 N N . ALA A 1 123 ? -3.519 6.257 9.314 1.00 94.31 123 ALA A N 1
ATOM 963 C CA . ALA A 1 123 ? -4.723 6.907 8.810 1.00 94.31 123 ALA A CA 1
ATOM 964 C C . ALA A 1 123 ? -4.440 8.192 8.017 1.00 94.31 123 ALA A C 1
ATOM 966 O O . ALA A 1 123 ? -5.102 8.436 7.007 1.00 94.31 123 ALA A O 1
ATOM 967 N N . ASP A 1 124 ? -3.463 8.994 8.443 1.00 93.69 124 ASP A N 1
ATOM 968 C CA . ASP A 1 124 ? -3.038 10.196 7.723 1.00 93.69 124 ASP A CA 1
ATOM 969 C C . ASP A 1 124 ? -2.467 9.819 6.340 1.00 93.69 124 ASP A C 1
ATOM 971 O O . ASP A 1 124 ? -2.898 10.374 5.327 1.00 93.69 124 ASP A O 1
ATOM 975 N N . HIS A 1 125 ? -1.593 8.806 6.269 1.00 93.69 125 HIS A N 1
ATOM 976 C CA . HIS A 1 125 ? -1.070 8.287 4.998 1.00 93.69 125 HIS A CA 1
ATOM 977 C C . HIS A 1 125 ? -2.155 7.638 4.135 1.00 93.69 125 HIS A C 1
ATOM 979 O O . HIS A 1 125 ? -2.201 7.873 2.930 1.00 93.69 125 HIS A O 1
ATOM 985 N N . ALA A 1 126 ? -3.070 6.871 4.730 1.00 95.44 126 ALA A N 1
ATOM 986 C CA . ALA A 1 126 ? -4.200 6.291 4.012 1.00 95.44 126 ALA A CA 1
ATOM 987 C C . ALA A 1 126 ? -5.064 7.379 3.354 1.00 95.44 126 ALA A C 1
ATOM 989 O O . ALA A 1 126 ? -5.519 7.217 2.222 1.00 95.44 126 ALA A O 1
ATOM 990 N N . ALA A 1 127 ? -5.281 8.509 4.027 1.00 94.38 127 ALA A N 1
ATOM 991 C CA . ALA A 1 127 ? -6.063 9.607 3.473 1.00 94.38 127 ALA A CA 1
ATOM 992 C C . ALA A 1 127 ? -5.404 10.258 2.244 1.00 94.38 127 ALA A C 1
ATOM 994 O O . ALA A 1 127 ? -6.115 10.712 1.347 1.00 94.38 127 ALA A O 1
ATOM 995 N N . GLU A 1 128 ? -4.072 10.293 2.198 1.00 92.69 128 GLU A N 1
ATOM 996 C CA . GLU A 1 128 ? -3.298 10.860 1.090 1.00 92.69 128 GLU A CA 1
ATOM 997 C C . GLU A 1 128 ? -3.108 9.871 -0.068 1.00 92.69 128 GLU A C 1
ATOM 999 O O . GLU A 1 128 ? -3.259 10.235 -1.236 1.00 92.69 128 GLU A O 1
ATOM 1004 N N . LEU A 1 129 ? -2.777 8.620 0.252 1.00 87.06 129 LEU A N 1
ATOM 1005 C CA . LEU A 1 129 ? -2.258 7.648 -0.707 1.00 87.06 129 LEU A CA 1
ATOM 1006 C C . LEU A 1 129 ? -3.312 6.650 -1.185 1.00 87.06 129 LEU A C 1
ATOM 1008 O O . LEU A 1 129 ? -3.166 6.089 -2.272 1.00 87.06 129 LEU A O 1
ATOM 1012 N N . SER A 1 130 ? -4.376 6.408 -0.418 1.00 85.62 130 SER A N 1
ATOM 1013 C CA . SER A 1 130 ? -5.278 5.297 -0.723 1.00 85.62 130 SER A CA 1
ATOM 1014 C C . SER A 1 130 ? -6.051 5.469 -2.030 1.00 85.62 130 SER A C 1
ATOM 1016 O O . SER A 1 130 ? -6.527 6.546 -2.392 1.00 85.62 130 SER A O 1
ATOM 1018 N N . THR A 1 131 ? -6.275 4.346 -2.711 1.00 85.25 131 THR A N 1
ATOM 1019 C CA . THR A 1 131 ? -7.294 4.247 -3.770 1.00 85.25 131 THR A CA 1
ATOM 1020 C C . THR A 1 131 ? -8.672 3.909 -3.207 1.00 85.25 131 THR A C 1
ATOM 1022 O O . THR A 1 131 ? -9.699 4.184 -3.830 1.00 85.25 131 THR A O 1
ATOM 1025 N N . SER A 1 132 ? -8.717 3.273 -2.037 1.00 94.75 132 SER A N 1
ATOM 1026 C CA . SER A 1 132 ? -9.930 2.878 -1.323 1.00 94.75 132 SER A CA 1
ATOM 1027 C C . SER A 1 132 ? -9.620 2.643 0.153 1.00 94.75 132 SER A C 1
ATOM 1029 O O . SER A 1 132 ? -8.545 2.151 0.490 1.00 94.75 132 SER A O 1
ATOM 1031 N N . ILE A 1 133 ? -10.588 2.944 1.020 1.00 97.12 133 ILE A N 1
ATOM 1032 C CA . ILE A 1 133 ? -10.504 2.703 2.463 1.00 97.12 133 ILE A CA 1
ATOM 1033 C C . ILE A 1 133 ? -11.535 1.650 2.860 1.00 97.12 133 ILE A C 1
ATOM 1035 O O . ILE A 1 133 ? -12.736 1.832 2.618 1.00 97.12 133 ILE A O 1
ATOM 1039 N N . TYR A 1 134 ? -11.079 0.584 3.511 1.00 97.06 134 TYR A N 1
ATOM 1040 C CA . TYR A 1 134 ? -11.921 -0.491 4.023 1.00 97.06 134 TYR A CA 1
ATOM 1041 C C . TYR A 1 134 ? -11.884 -0.563 5.550 1.00 97.06 134 TYR A C 1
ATOM 1043 O O . TYR A 1 134 ? -10.851 -0.313 6.157 1.00 97.06 134 TYR A O 1
ATOM 1051 N N . LEU A 1 135 ? -13.007 -0.939 6.163 1.00 94.88 135 LEU A N 1
ATOM 1052 C CA . LEU A 1 135 ? -13.108 -1.249 7.591 1.00 94.88 135 LEU A CA 1
ATOM 1053 C C . LEU A 1 135 ? -13.679 -2.659 7.770 1.00 94.88 135 LEU A C 1
ATOM 1055 O O . LEU A 1 135 ? -14.876 -2.872 7.569 1.00 94.88 135 LEU A O 1
ATOM 1059 N N . VAL A 1 136 ? -12.846 -3.608 8.182 1.00 93.31 136 VAL A N 1
ATOM 1060 C CA . VAL A 1 136 ? -13.250 -4.982 8.499 1.00 93.31 136 VAL A CA 1
ATOM 1061 C C . VAL A 1 136 ? -13.766 -5.043 9.936 1.00 93.31 136 VAL A C 1
ATOM 1063 O O . VAL A 1 136 ? -13.096 -4.625 10.877 1.00 93.31 136 VAL A O 1
ATOM 1066 N N . THR A 1 137 ? -14.980 -5.544 10.145 1.00 90.94 137 THR A N 1
ATOM 1067 C CA . THR A 1 137 ? -15.566 -5.574 11.492 1.00 90.94 137 THR A CA 1
ATOM 1068 C C . THR A 1 137 ? -16.550 -6.721 11.684 1.00 90.94 137 THR A C 1
ATOM 1070 O O . THR A 1 137 ? -17.298 -7.068 10.770 1.00 90.94 137 THR A O 1
ATOM 1073 N N . SER A 1 138 ? -16.599 -7.296 12.895 1.00 88.12 138 SER A N 1
ATOM 1074 C CA . SER A 1 138 ? -17.691 -8.214 13.271 1.00 88.12 138 SER A CA 1
ATOM 1075 C C . SER A 1 138 ? -18.955 -7.468 13.723 1.00 88.12 138 SER A C 1
ATOM 1077 O O . SER A 1 138 ? -20.044 -8.036 13.773 1.00 88.12 138 SER A O 1
ATOM 1079 N N . ALA A 1 139 ? -18.843 -6.162 13.978 1.00 84.50 139 ALA A N 1
ATOM 1080 C CA . ALA A 1 139 ? -19.953 -5.271 14.292 1.00 84.50 139 ALA A CA 1
ATOM 1081 C C . ALA A 1 139 ? -20.495 -4.579 13.027 1.00 84.50 139 ALA A C 1
ATOM 1083 O O . ALA A 1 139 ? -20.799 -3.386 13.054 1.00 84.50 139 ALA A O 1
ATOM 1084 N N . TYR A 1 140 ? -20.646 -5.323 11.923 1.00 80.06 140 TYR A N 1
ATOM 1085 C CA . TYR A 1 140 ? -21.027 -4.794 10.604 1.00 80.06 140 TYR A CA 1
ATOM 1086 C C . TYR A 1 140 ? -22.239 -3.848 10.652 1.00 80.06 140 TYR A C 1
ATOM 1088 O O . TYR A 1 140 ? -22.254 -2.804 10.000 1.00 80.06 140 TYR A O 1
ATOM 1096 N N . ASP A 1 141 ? -23.245 -4.148 11.477 1.00 79.12 141 ASP A N 1
ATOM 1097 C CA . ASP A 1 141 ? -24.454 -3.323 11.628 1.00 79.12 141 ASP A CA 1
ATOM 1098 C C . ASP A 1 141 ? -24.387 -2.264 12.740 1.00 79.12 141 ASP A C 1
ATOM 1100 O O . ASP A 1 141 ? -25.322 -1.477 12.890 1.00 79.12 141 ASP A O 1
ATOM 1104 N N . LYS A 1 142 ? -23.301 -2.215 13.520 1.00 76.81 142 LYS A N 1
ATOM 1105 C CA . LYS A 1 142 ? -23.161 -1.383 14.728 1.00 76.81 142 LYS A CA 1
ATOM 1106 C C . LYS A 1 142 ? -21.751 -0.802 14.893 1.00 76.81 142 LYS A C 1
ATOM 1108 O O . LYS A 1 142 ? -21.153 -0.895 15.957 1.00 76.81 142 LYS A O 1
ATOM 1113 N N . ILE A 1 143 ? -21.261 -0.117 13.865 1.00 71.06 143 ILE A N 1
ATOM 1114 C CA . ILE A 1 143 ? -19.923 0.515 13.829 1.00 71.06 143 ILE A CA 1
ATOM 1115 C C . ILE A 1 143 ? -19.803 1.703 14.807 1.00 71.06 143 ILE A C 1
ATOM 1117 O O . ILE A 1 143 ? -18.752 2.306 14.975 1.00 71.06 143 ILE A O 1
ATOM 1121 N N . THR A 1 144 ? -20.885 2.063 15.493 1.00 66.06 144 THR A N 1
ATOM 1122 C CA . THR A 1 144 ? -20.948 3.220 16.389 1.00 66.06 144 THR A CA 1
ATOM 1123 C C . THR A 1 144 ? -20.270 3.002 17.745 1.00 66.06 144 THR A C 1
ATOM 1125 O O . THR A 1 144 ? -20.491 3.814 18.646 1.00 66.06 144 THR A O 1
ATOM 1128 N N . ASP A 1 145 ? -19.506 1.922 17.948 1.00 67.00 145 ASP A N 1
ATOM 1129 C CA . ASP A 1 145 ? -18.773 1.740 19.202 1.00 67.00 145 ASP A CA 1
ATOM 1130 C C . ASP A 1 145 ? -17.612 2.739 19.297 1.00 67.00 145 ASP A C 1
ATOM 1132 O O . ASP A 1 145 ? -16.571 2.631 18.644 1.00 67.00 145 ASP A O 1
ATOM 1136 N N . ARG A 1 146 ? -17.825 3.741 20.148 1.00 65.81 146 ARG A N 1
ATOM 1137 C CA . ARG A 1 146 ? -16.962 4.912 20.320 1.00 65.81 146 ARG A CA 1
ATOM 1138 C C . ARG A 1 146 ? -15.650 4.614 21.035 1.00 65.81 146 ARG A C 1
ATOM 1140 O O . ARG A 1 146 ? -14.847 5.527 21.207 1.00 65.81 146 ARG A O 1
ATOM 1147 N N . LYS A 1 147 ? -15.457 3.387 21.512 1.00 72.25 147 LYS A N 1
ATOM 1148 C CA . LYS A 1 147 ? -14.250 2.995 22.245 1.00 72.25 147 LYS A CA 1
ATOM 1149 C C . LYS A 1 147 ? -13.139 2.464 21.348 1.00 72.25 147 LYS A C 1
ATOM 1151 O O . LYS A 1 147 ? -12.014 2.362 21.816 1.00 72.25 147 LYS A O 1
ATOM 1156 N N . THR A 1 148 ? -13.443 2.169 20.088 1.00 77.62 148 THR A N 1
ATOM 1157 C CA . THR A 1 148 ? -12.469 1.618 19.144 1.00 77.62 148 THR A CA 1
ATOM 1158 C C . THR A 1 148 ? -11.441 2.669 18.721 1.00 77.62 148 THR A C 1
ATOM 1160 O O . THR A 1 148 ? -11.766 3.857 18.599 1.00 77.62 148 THR A O 1
ATOM 1163 N N . THR A 1 149 ? -10.206 2.231 18.461 1.00 82.25 149 THR A N 1
ATOM 1164 C CA . THR A 1 149 ? -9.141 3.058 17.865 1.00 82.25 149 THR A CA 1
ATOM 1165 C C . THR A 1 149 ? -9.614 3.707 16.572 1.00 82.25 149 THR A C 1
ATOM 1167 O O . THR A 1 149 ? -9.436 4.911 16.402 1.00 82.25 149 THR A O 1
ATOM 1170 N N . PHE A 1 150 ? -10.338 2.958 15.735 1.00 87.31 150 PHE A N 1
ATOM 1171 C CA . PHE A 1 150 ? -10.895 3.488 14.498 1.00 87.31 150 PHE A CA 1
ATOM 1172 C C . PHE A 1 150 ? -11.758 4.726 14.717 1.00 87.31 150 PHE A C 1
ATOM 1174 O O . PHE A 1 150 ? -11.524 5.760 14.102 1.00 87.31 150 PHE A O 1
ATOM 1181 N N . ILE A 1 151 ? -12.729 4.686 15.631 1.00 84.06 151 ILE A N 1
ATOM 1182 C CA . ILE A 1 151 ? -13.615 5.839 15.853 1.00 84.06 151 ILE A CA 1
ATOM 1183 C C . ILE A 1 151 ? -12.900 7.001 16.557 1.00 84.06 151 ILE A C 1
ATOM 1185 O O . ILE A 1 151 ? -13.216 8.166 16.297 1.00 84.06 151 ILE A O 1
ATOM 1189 N N . ARG A 1 152 ? -11.963 6.700 17.459 1.00 82.38 152 ARG A N 1
ATOM 1190 C CA . ARG A 1 152 ? -11.254 7.701 18.271 1.00 82.38 152 ARG A CA 1
ATOM 1191 C C . ARG A 1 152 ? -10.144 8.424 17.518 1.00 82.38 152 ARG A C 1
ATOM 1193 O O . ARG A 1 152 ? -9.963 9.615 17.744 1.00 82.38 152 ARG A O 1
ATOM 1200 N N . VAL A 1 153 ? -9.406 7.703 16.682 1.00 84.56 153 VAL A N 1
ATOM 1201 C CA . VAL A 1 153 ? -8.128 8.136 16.107 1.00 84.56 153 VAL A CA 1
ATOM 1202 C C . VAL A 1 153 ? -8.189 8.128 14.585 1.00 84.56 153 VAL A C 1
ATOM 1204 O O . VAL A 1 153 ? -8.095 9.183 13.960 1.00 84.56 153 VAL A O 1
ATOM 1207 N N . GLU A 1 154 ? -8.409 6.959 13.986 1.00 90.19 154 GLU A N 1
ATOM 1208 C CA . GLU A 1 154 ? -8.213 6.766 12.544 1.00 90.19 154 GLU A CA 1
ATOM 1209 C C . GLU A 1 154 ? -9.279 7.508 11.724 1.00 90.19 154 GLU A C 1
ATOM 1211 O O . GLU A 1 154 ? -8.960 8.227 10.783 1.00 90.19 154 GLU A O 1
ATOM 1216 N N . SER A 1 155 ? -10.550 7.415 12.118 1.00 89.00 155 SER A N 1
ATOM 1217 C CA . SER A 1 155 ? -11.685 8.082 11.470 1.00 89.00 155 SER A CA 1
ATOM 1218 C C . SER A 1 155 ? -11.531 9.615 11.452 1.00 89.00 155 SER A C 1
ATOM 1220 O O . SER A 1 155 ? -11.634 10.203 10.371 1.00 89.00 155 SER A O 1
ATOM 1222 N N . PRO A 1 156 ? -11.222 10.299 12.578 1.00 86.94 156 PRO A N 1
ATOM 1223 C CA . PRO A 1 156 ? -10.880 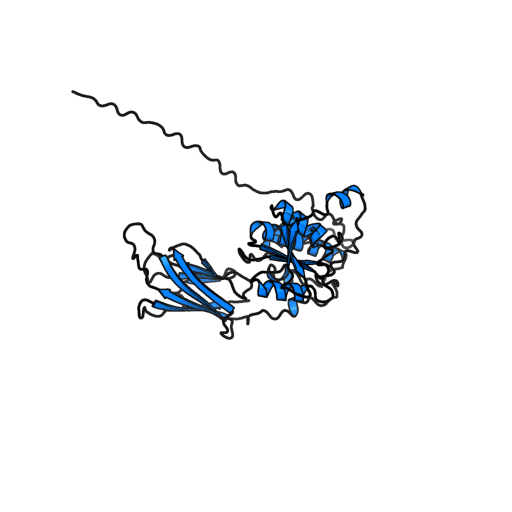11.724 12.560 1.00 86.94 156 PRO A CA 1
ATOM 1224 C C . PRO A 1 156 ? -9.689 12.084 11.660 1.00 86.94 156 PRO A C 1
ATOM 1226 O O . PRO A 1 156 ? -9.762 13.091 10.952 1.00 86.94 156 PRO A O 1
ATOM 1229 N N . SER A 1 157 ? -8.619 11.283 11.659 1.00 88.81 157 SER A N 1
ATOM 1230 C CA . SER A 1 157 ? -7.454 11.495 10.787 1.00 88.81 157 SER A CA 1
ATOM 1231 C C . SER A 1 157 ? -7.821 11.381 9.305 1.00 88.81 157 SER A C 1
ATOM 1233 O O . SER A 1 157 ? -7.594 12.319 8.537 1.00 88.81 157 SER A O 1
ATOM 1235 N N . LEU A 1 158 ? -8.532 10.316 8.924 1.00 92.44 158 LEU A N 1
ATOM 1236 C CA . LEU A 1 158 ? -9.083 10.132 7.579 1.00 92.44 158 LEU A CA 1
ATOM 1237 C C . LEU A 1 158 ? -9.975 11.315 7.166 1.00 92.44 158 LEU A C 1
ATOM 1239 O O . LEU A 1 158 ? -9.868 11.832 6.052 1.00 92.44 158 LEU A O 1
ATOM 1243 N N . GLN A 1 159 ? -10.842 11.787 8.067 1.00 91.56 159 GLN A N 1
ATOM 1244 C CA . GLN A 1 159 ? -11.721 12.927 7.802 1.00 91.56 159 GLN A CA 1
ATOM 1245 C C . GLN A 1 159 ? -10.939 14.222 7.554 1.00 91.56 159 GLN A C 1
ATOM 1247 O O . GLN A 1 159 ? -11.307 15.001 6.662 1.00 91.56 159 GLN A O 1
ATOM 1252 N N . ALA A 1 160 ? -9.886 14.455 8.345 1.00 88.12 160 ALA A N 1
ATOM 1253 C CA . ALA A 1 160 ? -9.002 15.608 8.220 1.00 88.12 160 ALA A CA 1
ATOM 1254 C C . ALA A 1 160 ? -8.248 15.596 6.883 1.00 88.12 160 ALA A C 1
ATOM 1256 O O . ALA A 1 160 ? -8.152 16.643 6.245 1.00 88.12 160 ALA A O 1
ATOM 1257 N N . GLY A 1 161 ? -7.824 14.419 6.415 1.00 90.81 161 GLY A N 1
ATOM 1258 C CA . GLY A 1 161 ? -7.253 14.217 5.078 1.00 90.81 161 GLY A CA 1
ATOM 1259 C C . GLY A 1 161 ? -8.279 14.234 3.934 1.00 90.81 161 GLY A C 1
ATOM 1260 O O . GLY A 1 161 ? -7.926 14.057 2.775 1.00 90.81 161 GLY A O 1
ATOM 1261 N N . GLY A 1 162 ? -9.559 14.493 4.225 1.00 93.06 162 GLY A N 1
ATOM 1262 C CA . GLY A 1 162 ? -10.595 14.710 3.214 1.00 93.06 162 GLY A CA 1
ATOM 1263 C C . GLY A 1 162 ? -11.434 13.483 2.863 1.00 93.06 162 GLY A C 1
ATOM 1264 O O . GLY A 1 162 ? -12.392 13.620 2.096 1.00 93.06 162 GLY A O 1
ATOM 1265 N N . VAL A 1 163 ? -11.168 12.319 3.459 1.00 94.31 163 VAL A N 1
ATOM 1266 C CA . VAL A 1 163 ? -11.982 11.116 3.258 1.00 94.31 163 VAL A CA 1
ATOM 1267 C C . VAL A 1 163 ? -13.386 11.348 3.833 1.00 94.31 163 VAL A C 1
ATOM 1269 O O . VAL A 1 163 ? -13.573 11.948 4.895 1.00 94.31 163 VAL A O 1
ATOM 1272 N N . ARG A 1 164 ? -14.416 10.929 3.090 1.00 93.75 164 ARG A N 1
ATOM 1273 C CA . ARG A 1 164 ? -15.832 11.159 3.448 1.00 93.75 164 ARG A CA 1
ATOM 1274 C C . ARG A 1 164 ? -16.587 9.892 3.809 1.00 93.75 164 ARG A C 1
ATOM 1276 O O . ARG A 1 164 ? -17.583 9.967 4.524 1.00 93.75 164 ARG A O 1
ATOM 1283 N N . SER A 1 165 ? -16.123 8.746 3.335 1.00 94.62 165 SER A N 1
ATOM 1284 C CA . SER A 1 165 ? -16.761 7.454 3.553 1.00 94.62 165 SER A CA 1
ATOM 1285 C C . SER A 1 165 ? -15.733 6.336 3.542 1.00 94.62 165 SER A C 1
ATOM 1287 O O . SER A 1 165 ? -14.722 6.449 2.854 1.00 94.62 165 SER A O 1
ATOM 1289 N N . VAL A 1 166 ? -16.044 5.244 4.232 1.00 95.19 166 VAL A N 1
ATOM 1290 C CA . VAL A 1 166 ? -15.282 3.990 4.192 1.00 95.19 166 VAL A CA 1
ATOM 1291 C C . VAL A 1 166 ? -16.180 2.844 3.746 1.00 95.19 166 VAL A C 1
ATOM 1293 O O . VAL A 1 166 ? -17.396 2.874 3.964 1.00 95.19 166 VAL A O 1
ATOM 1296 N N . THR A 1 167 ? -15.592 1.827 3.124 1.00 96.81 167 THR A N 1
ATOM 1297 C CA . THR A 1 167 ? -16.292 0.588 2.781 1.00 96.81 167 THR A CA 1
ATOM 1298 C C . THR A 1 167 ? -16.165 -0.397 3.932 1.00 96.81 167 THR A C 1
ATOM 1300 O O . THR A 1 167 ? -15.103 -0.941 4.204 1.00 96.81 167 THR A O 1
ATOM 1303 N N . VAL A 1 168 ? -17.268 -0.642 4.618 1.00 95.38 168 VAL A N 1
ATOM 1304 C CA . VAL A 1 168 ? -17.345 -1.592 5.726 1.00 95.38 168 VAL A CA 1
ATOM 1305 C C . VAL A 1 168 ? -17.483 -2.988 5.160 1.00 95.38 168 VAL A C 1
ATOM 1307 O O . VAL A 1 168 ? -18.302 -3.198 4.264 1.00 95.38 168 VAL A O 1
ATOM 1310 N N . VAL A 1 169 ? -16.737 -3.929 5.720 1.00 95.50 169 VAL A N 1
ATOM 1311 C CA . VAL A 1 169 ? -16.678 -5.329 5.310 1.00 95.50 169 VAL A CA 1
ATOM 1312 C C . VAL A 1 169 ? -17.024 -6.201 6.511 1.00 95.50 169 VAL A C 1
ATOM 1314 O O . VAL A 1 169 ? -16.497 -5.995 7.607 1.00 95.50 169 VAL A O 1
ATOM 1317 N N . ASP A 1 170 ? -17.938 -7.153 6.326 1.00 93.94 170 ASP A N 1
ATOM 1318 C CA . ASP A 1 170 ? -18.268 -8.122 7.371 1.00 93.94 170 ASP A CA 1
ATOM 1319 C C . ASP A 1 170 ? -17.099 -9.098 7.555 1.00 93.94 170 ASP A C 1
ATOM 1321 O O . ASP A 1 170 ? -16.710 -9.804 6.625 1.00 93.94 170 ASP A O 1
ATOM 1325 N N . ALA A 1 171 ? -16.547 -9.155 8.766 1.00 91.94 171 ALA A N 1
ATOM 1326 C CA . ALA A 1 171 ? -15.448 -10.055 9.109 1.00 91.94 171 ALA A CA 1
ATOM 1327 C C . ALA A 1 171 ? -15.791 -11.548 8.918 1.00 91.94 171 ALA A C 1
ATOM 1329 O O . ALA A 1 171 ? -14.883 -12.365 8.785 1.00 91.94 171 ALA A O 1
ATOM 1330 N N . ALA A 1 172 ? -17.077 -11.920 8.914 1.00 91.88 172 ALA A N 1
ATOM 1331 C CA . ALA A 1 172 ? -17.522 -13.294 8.676 1.00 91.88 172 ALA A CA 1
ATOM 1332 C C . ALA A 1 172 ? -17.775 -13.616 7.190 1.00 91.88 172 ALA A C 1
ATOM 1334 O O . ALA A 1 172 ? -17.875 -14.790 6.834 1.00 91.88 172 ALA A O 1
ATOM 1335 N N . ASP A 1 173 ? -17.914 -12.599 6.334 1.00 94.31 173 ASP A N 1
ATOM 1336 C CA . ASP A 1 173 ? -18.234 -12.747 4.912 1.00 94.31 173 ASP A CA 1
ATOM 1337 C C . ASP A 1 173 ? -17.787 -11.504 4.128 1.00 94.31 173 ASP A C 1
ATOM 1339 O O . ASP A 1 173 ? -18.511 -10.510 4.029 1.00 94.31 173 ASP A O 1
ATOM 1343 N N . PHE A 1 174 ? -16.606 -11.579 3.509 1.00 95.25 174 PHE A N 1
ATOM 1344 C CA . PHE A 1 174 ? -16.011 -10.460 2.769 1.00 95.25 174 PHE A CA 1
ATOM 1345 C C . PHE A 1 174 ? -16.828 -9.995 1.557 1.00 95.25 174 PHE A C 1
ATOM 1347 O O . PHE A 1 174 ? -16.585 -8.908 1.034 1.00 95.25 174 PHE A O 1
ATOM 1354 N N . THR A 1 175 ? -17.819 -10.772 1.109 1.00 95.94 175 THR A N 1
ATOM 1355 C CA . THR A 1 175 ? -18.719 -10.340 0.031 1.00 95.94 175 THR A CA 1
ATOM 1356 C C . THR A 1 175 ? -19.761 -9.328 0.512 1.00 95.94 175 THR A C 1
ATOM 1358 O O . THR A 1 175 ? -20.319 -8.576 -0.292 1.00 95.94 175 THR A O 1
ATOM 1361 N N . ARG A 1 176 ? -20.013 -9.256 1.825 1.00 97.00 176 ARG A N 1
ATOM 1362 C CA . ARG A 1 176 ? -20.957 -8.313 2.425 1.00 97.00 176 ARG A CA 1
ATOM 1363 C C . ARG A 1 176 ? -20.261 -6.998 2.727 1.00 97.00 176 ARG A C 1
ATOM 1365 O O . ARG A 1 176 ? -19.602 -6.837 3.753 1.00 97.00 176 ARG A O 1
ATOM 1372 N N . THR A 1 177 ? -20.477 -6.022 1.849 1.00 96.88 177 THR A N 1
ATOM 1373 C CA . THR A 1 177 ? -19.887 -4.686 1.969 1.00 96.88 177 THR A CA 1
ATOM 1374 C C . THR A 1 177 ? -20.935 -3.578 1.934 1.00 96.88 177 THR A C 1
ATOM 1376 O O . THR A 1 177 ? -22.018 -3.740 1.371 1.00 96.88 177 THR A O 1
ATOM 1379 N N . LYS A 1 178 ? -20.659 -2.454 2.601 1.00 95.19 178 LYS A N 1
ATOM 1380 C CA . LYS A 1 178 ? -21.479 -1.235 2.505 1.00 95.19 178 LYS A CA 1
ATOM 1381 C C . LYS A 1 178 ? -20.629 0.010 2.701 1.00 95.19 178 LYS A C 1
ATOM 1383 O O . LYS A 1 178 ? -19.742 0.028 3.546 1.00 95.19 178 LYS A O 1
ATOM 1388 N N . SER A 1 179 ? -20.929 1.067 1.956 1.00 95.12 179 SER A N 1
ATOM 1389 C CA . SER A 1 179 ? -20.305 2.371 2.180 1.00 95.12 179 SER A CA 1
ATOM 1390 C C . SER A 1 179 ? -20.994 3.078 3.346 1.00 95.12 179 SER A C 1
ATOM 1392 O O . SER A 1 179 ? -22.224 3.170 3.377 1.00 95.12 179 SER A O 1
ATOM 1394 N N . VAL A 1 180 ? -20.213 3.565 4.308 1.00 91.00 180 VAL A N 1
ATOM 1395 C CA . VAL A 1 180 ? -20.707 4.376 5.427 1.00 91.00 180 VAL A CA 1
ATOM 1396 C C . VAL A 1 180 ? -19.960 5.704 5.476 1.00 91.00 180 VAL A C 1
ATOM 1398 O O . VAL A 1 180 ? -18.762 5.735 5.187 1.00 91.00 180 VAL A O 1
ATOM 1401 N N . PRO A 1 181 ? -20.630 6.810 5.838 1.00 90.56 181 PRO A N 1
ATOM 1402 C CA . PRO A 1 181 ? -19.945 8.075 6.050 1.00 90.56 181 PRO A CA 1
ATOM 1403 C C . PRO A 1 181 ? -18.965 7.958 7.220 1.00 90.56 181 PRO A C 1
ATOM 1405 O O . PRO A 1 181 ? -19.257 7.309 8.226 1.00 90.56 181 PRO A O 1
ATOM 1408 N N . ILE A 1 182 ? -17.819 8.623 7.093 1.00 86.38 182 ILE A N 1
ATOM 1409 C CA . ILE A 1 182 ? -16.882 8.790 8.202 1.00 86.38 182 ILE A CA 1
ATOM 1410 C C . ILE A 1 182 ? -17.547 9.667 9.259 1.00 86.38 182 ILE A C 1
ATOM 1412 O O . ILE A 1 182 ? -18.008 10.774 8.970 1.00 86.38 182 ILE A O 1
ATOM 1416 N N . VAL A 1 183 ? -17.610 9.153 10.485 1.00 76.56 183 VAL A N 1
ATOM 1417 C CA . VAL A 1 183 ? -18.153 9.858 11.646 1.00 76.56 183 VAL A CA 1
ATOM 1418 C C . VAL A 1 183 ? -17.022 10.159 12.617 1.00 76.56 183 VAL A C 1
ATOM 1420 O O . VAL A 1 183 ? -16.320 9.252 13.069 1.00 76.56 183 VAL A O 1
ATOM 1423 N N . SER A 1 184 ? -16.845 11.433 12.964 1.00 65.81 184 SER A N 1
ATOM 1424 C CA . SER A 1 184 ? -15.942 11.812 14.043 1.00 65.81 184 SER A CA 1
ATOM 1425 C C . SER A 1 184 ? -16.603 11.494 15.386 1.00 65.81 184 SER A C 1
ATOM 1427 O O . SER A 1 184 ? -17.700 11.955 15.695 1.00 65.81 184 SER A O 1
ATOM 1429 N N . GLY A 1 185 ? -15.926 10.715 16.232 1.00 60.09 185 GLY A N 1
ATOM 1430 C CA . GLY A 1 185 ? -16.338 10.538 17.632 1.00 60.09 185 GLY A CA 1
ATOM 1431 C C . GLY A 1 185 ? -16.090 11.780 18.503 1.00 60.09 185 GLY A C 1
ATOM 1432 O O . GLY A 1 185 ? -16.442 11.790 19.684 1.00 60.09 185 GLY A O 1
ATOM 1433 N N . HIS A 1 186 ? -15.467 12.815 17.932 1.00 55.19 186 HIS A N 1
ATOM 1434 C CA . HIS A 1 186 ? -14.833 13.915 18.655 1.00 55.19 186 HIS A CA 1
ATOM 1435 C C . HIS A 1 186 ? -15.823 14.854 19.366 1.00 55.19 186 HIS A C 1
ATOM 1437 O O . HIS A 1 186 ? -15.546 15.277 20.491 1.00 55.19 186 HIS A O 1
ATOM 1443 N N . ASP A 1 187 ? -16.986 15.137 18.767 1.00 52.44 187 ASP A N 1
ATOM 1444 C CA . ASP A 1 187 ? -17.871 16.214 19.243 1.00 52.44 187 ASP A CA 1
ATOM 1445 C C . ASP A 1 187 ? -18.518 15.930 20.611 1.00 52.44 187 ASP A C 1
ATOM 1447 O O . ASP A 1 187 ? -18.807 16.858 21.364 1.00 52.44 187 ASP A O 1
ATOM 1451 N N . GLU A 1 188 ? -18.701 14.662 20.996 1.00 47.16 188 GLU A N 1
ATOM 1452 C CA . GLU A 1 188 ? -19.325 14.314 22.284 1.00 47.16 188 GLU A CA 1
ATOM 1453 C C . GLU A 1 188 ? -18.340 13.839 23.365 1.00 47.16 188 GLU A C 1
ATOM 1455 O O . GLU A 1 188 ? -18.649 13.967 24.553 1.00 47.16 188 GLU A O 1
ATOM 1460 N N . LEU A 1 189 ? -17.166 13.309 22.995 1.00 45.06 189 LEU A N 1
ATOM 1461 C CA . LEU A 1 189 ? -16.177 12.799 23.959 1.00 45.06 189 LEU A CA 1
ATOM 1462 C C . LEU A 1 189 ? -15.475 13.936 24.717 1.00 45.06 189 LEU A C 1
ATOM 1464 O O . LEU A 1 189 ? -15.350 13.872 25.939 1.00 45.06 189 LEU A O 1
ATOM 1468 N N . PHE A 1 190 ? -15.109 15.021 24.027 1.00 45.91 190 PHE A N 1
ATOM 1469 C CA . PHE A 1 190 ? -14.487 16.190 24.663 1.00 45.91 190 PHE A CA 1
ATOM 1470 C C . PHE A 1 190 ? -15.499 17.097 25.370 1.00 45.91 190 PHE A C 1
ATOM 1472 O O . PHE A 1 190 ? -15.187 17.670 26.415 1.00 45.91 190 PHE A O 1
ATOM 1479 N N . ALA A 1 191 ? -16.738 17.173 24.872 1.00 44.81 191 ALA A N 1
ATOM 1480 C CA . ALA A 1 191 ? -17.798 17.973 25.490 1.00 44.81 191 ALA A CA 1
ATOM 1481 C C . ALA A 1 191 ? -18.148 17.521 26.920 1.00 44.81 191 ALA A C 1
ATOM 1483 O O . ALA A 1 191 ? -18.711 18.295 27.694 1.00 44.81 191 ALA A O 1
ATOM 1484 N N . ARG A 1 192 ? -17.816 16.278 27.296 1.00 44.47 192 ARG A N 1
ATOM 1485 C CA . ARG A 1 192 ? -18.109 15.731 28.628 1.00 44.47 192 ARG A CA 1
ATOM 1486 C C . ARG A 1 192 ? -16.956 15.815 29.623 1.00 44.47 192 ARG A C 1
ATOM 1488 O O . ARG A 1 192 ? -17.143 15.331 30.737 1.00 44.47 192 ARG A O 1
ATOM 1495 N N . GLY A 1 193 ? -15.796 16.380 29.259 1.00 35.91 193 GLY A N 1
ATOM 1496 C CA . GLY A 1 193 ? -14.648 16.561 30.167 1.00 35.91 193 GLY A CA 1
ATOM 1497 C C . GLY A 1 193 ? -14.231 15.293 30.924 1.00 35.91 193 GLY A C 1
ATOM 1498 O O . GLY A 1 193 ? -13.632 15.364 31.993 1.00 35.91 193 GLY A O 1
ATOM 1499 N N . THR A 1 194 ? -14.620 14.125 30.417 1.00 38.22 194 THR A N 1
ATOM 1500 C CA . THR A 1 194 ? -14.430 12.847 31.085 1.00 38.22 194 THR A CA 1
ATOM 1501 C C . THR A 1 194 ? -13.112 12.313 30.579 1.00 38.22 194 THR A C 1
ATOM 1503 O O . THR A 1 194 ? -12.978 12.037 29.390 1.00 38.22 194 THR A O 1
ATOM 1506 N N . HIS A 1 195 ? -12.134 12.189 31.479 1.00 43.69 195 HIS A N 1
ATOM 1507 C CA . HIS A 1 195 ? -10.985 11.324 31.256 1.00 43.69 195 HIS A CA 1
ATOM 1508 C C . HIS A 1 195 ? -11.523 9.981 30.773 1.00 43.69 195 HIS A C 1
ATOM 1510 O O . HIS A 1 195 ? -12.131 9.246 31.552 1.00 43.69 195 HIS A O 1
ATOM 1516 N N . VAL A 1 196 ? -11.386 9.703 29.477 1.00 42.00 196 VAL A N 1
ATOM 1517 C CA . VAL A 1 196 ? -11.722 8.398 28.921 1.00 42.00 196 VAL A CA 1
ATOM 1518 C C . VAL A 1 196 ? -10.768 7.428 29.614 1.00 42.00 196 VAL A C 1
ATOM 1520 O O . VAL A 1 196 ? -9.556 7.592 29.463 1.00 42.00 196 VAL A O 1
ATOM 1523 N N . PRO A 1 197 ? -11.259 6.491 30.445 1.00 42.06 197 PRO A N 1
ATOM 1524 C CA . PRO A 1 197 ? -10.375 5.573 31.142 1.00 42.06 197 PRO A CA 1
ATOM 1525 C C . PRO A 1 197 ? -9.525 4.825 30.113 1.00 42.06 197 PRO A C 1
ATOM 1527 O O . PRO A 1 197 ? -10.067 4.316 29.134 1.00 42.06 197 PRO A O 1
ATOM 1530 N N . ILE A 1 198 ? -8.215 4.724 30.363 1.00 45.03 198 ILE A N 1
ATOM 1531 C CA . ILE A 1 198 ? -7.204 4.003 29.553 1.00 45.03 198 ILE A CA 1
ATOM 1532 C C . ILE A 1 198 ? -7.462 2.472 29.557 1.00 45.03 198 ILE A C 1
ATOM 1534 O O . ILE A 1 198 ? -6.619 1.663 29.199 1.00 45.03 198 ILE A O 1
ATOM 1538 N N . THR A 1 199 ? -8.654 2.027 29.956 1.00 41.31 199 THR A N 1
ATOM 1539 C CA . THR A 1 199 ? -9.167 0.688 29.656 1.00 41.31 199 THR A CA 1
ATOM 1540 C C . THR A 1 199 ? -9.759 0.733 28.248 1.00 41.31 199 THR A C 1
ATOM 1542 O O . THR A 1 199 ? -10.981 0.736 28.072 1.00 41.31 199 THR A O 1
ATOM 1545 N N . LEU A 1 200 ? -8.895 0.936 27.259 1.00 47.84 200 LEU A N 1
ATOM 1546 C CA . LEU A 1 200 ? -9.286 1.078 25.867 1.00 47.84 200 LEU A CA 1
ATOM 1547 C C . LEU A 1 200 ? -9.224 -0.288 25.206 1.00 47.84 200 LEU A C 1
ATOM 1549 O O . LEU A 1 200 ? -8.165 -0.903 25.137 1.00 47.84 200 LEU A O 1
ATOM 1553 N N . ASP A 1 201 ? -10.393 -0.737 24.758 1.00 45.69 201 ASP A N 1
ATOM 1554 C CA . ASP A 1 201 ? -10.553 -1.892 23.889 1.00 45.69 201 ASP A CA 1
ATOM 1555 C C . ASP A 1 201 ? -9.802 -1.625 22.587 1.00 45.69 201 ASP A C 1
ATOM 1557 O O . ASP A 1 201 ? -10.348 -1.071 21.631 1.00 45.69 201 ASP A O 1
ATOM 1561 N N . TRP A 1 202 ? -8.555 -2.079 22.538 1.00 52.50 202 TRP A N 1
ATOM 1562 C CA . TRP A 1 202 ? -7.892 -2.376 21.277 1.00 52.50 202 TRP A CA 1
ATOM 1563 C C . TRP A 1 202 ? -8.494 -3.629 20.601 1.00 52.50 202 TRP A C 1
ATOM 1565 O O . TRP A 1 202 ? -7.935 -4.002 19.581 1.00 52.50 202 TRP A O 1
ATOM 1575 N N . LEU A 1 203 ? -9.635 -4.187 21.100 1.00 46.06 203 LEU A N 1
ATOM 1576 C CA . LEU A 1 203 ? -10.381 -5.417 20.697 1.00 46.06 203 LEU A CA 1
ATOM 1577 C C . LEU A 1 203 ? -10.407 -5.723 19.193 1.00 46.06 203 LEU A C 1
ATOM 1579 O O . LEU A 1 203 ? -11.443 -5.647 18.516 1.00 46.06 203 LEU A O 1
ATOM 1583 N N . GLY A 1 204 ? -9.257 -6.090 18.663 1.00 43.38 204 GLY A N 1
ATOM 1584 C CA . GLY A 1 204 ? -9.043 -6.248 17.235 1.00 43.38 204 GLY A CA 1
ATOM 1585 C C . GLY A 1 204 ? -7.573 -6.261 16.856 1.00 43.38 204 GLY A C 1
ATOM 1586 O O . GLY A 1 204 ? -7.186 -7.100 16.052 1.00 43.38 204 GLY A O 1
ATOM 1587 N N . TYR A 1 205 ? -6.752 -5.393 17.434 1.00 49.84 205 TYR A N 1
ATOM 1588 C CA . TYR A 1 205 ? -5.344 -5.204 17.074 1.00 49.84 205 TYR A CA 1
ATOM 1589 C C . TYR A 1 205 ? -4.356 -5.969 17.995 1.00 49.84 205 TYR A C 1
ATOM 1591 O O . TYR A 1 205 ? -3.165 -5.668 18.046 1.00 49.84 205 TYR A O 1
ATOM 1599 N N . GLY A 1 206 ? -4.832 -6.965 18.749 1.00 47.09 206 GLY A N 1
ATOM 1600 C CA . GLY A 1 206 ? -3.999 -7.721 19.690 1.00 47.09 206 GLY A CA 1
ATOM 1601 C C . GLY A 1 206 ? -4.029 -7.085 21.076 1.00 47.09 206 GLY A C 1
ATOM 1602 O O . GLY A 1 206 ? -3.235 -6.214 21.419 1.00 47.09 206 GLY A O 1
ATOM 1603 N N . ASP A 1 207 ? -4.987 -7.531 21.883 1.00 46.31 207 ASP A N 1
ATOM 1604 C CA . ASP A 1 207 ? -5.444 -6.830 23.095 1.00 46.31 207 ASP A CA 1
ATOM 1605 C C . ASP A 1 207 ? -4.598 -7.119 24.333 1.00 46.31 207 ASP A C 1
ATOM 1607 O O . ASP A 1 207 ? -5.026 -6.898 25.467 1.00 46.31 207 ASP A O 1
ATOM 1611 N N . ASP A 1 208 ? -3.403 -7.648 24.128 1.00 50.66 208 ASP A N 1
ATOM 1612 C CA . ASP A 1 208 ? -2.541 -8.059 25.210 1.00 50.66 208 ASP A CA 1
ATOM 1613 C C . ASP A 1 208 ? -1.096 -7.679 24.848 1.00 50.66 208 ASP A C 1
ATOM 1615 O O . ASP A 1 208 ? -0.547 -8.230 23.894 1.00 50.66 208 ASP A O 1
ATOM 1619 N N . PRO A 1 209 ? -0.464 -6.721 25.552 1.00 47.91 209 PRO A N 1
ATOM 1620 C CA . PRO A 1 209 ? 0.962 -6.441 25.398 1.00 47.91 209 PRO A CA 1
ATOM 1621 C C . PRO A 1 209 ? 1.837 -7.620 25.859 1.00 47.91 209 PRO A C 1
ATOM 1623 O O . PRO A 1 209 ? 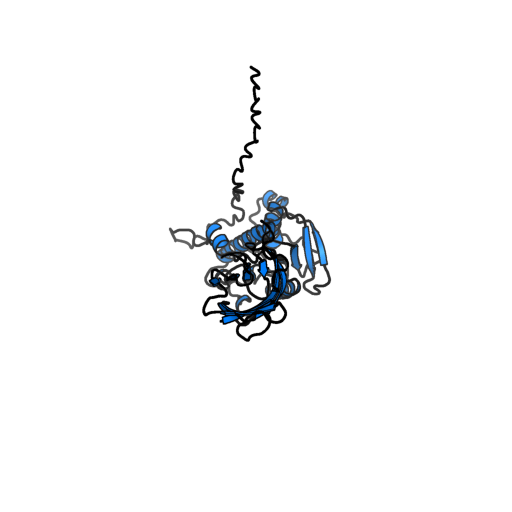2.991 -7.710 25.439 1.00 47.91 209 PRO A O 1
ATOM 1626 N N . ASP A 1 210 ? 1.288 -8.543 26.661 1.00 49.81 210 ASP A N 1
ATOM 1627 C CA . ASP A 1 210 ? 1.876 -9.861 26.940 1.00 49.81 210 ASP A CA 1
ATOM 1628 C C . ASP A 1 210 ? 1.435 -10.915 25.899 1.00 49.81 210 ASP A C 1
ATOM 1630 O O . ASP A 1 210 ? 1.933 -12.045 25.860 1.00 49.81 210 ASP A O 1
ATOM 1634 N N . GLY A 1 211 ? 0.510 -10.525 25.026 1.00 51.03 211 GLY A N 1
ATOM 1635 C CA . GLY A 1 211 ? -0.071 -11.306 23.960 1.00 51.03 211 GLY A CA 1
ATOM 1636 C C . GLY A 1 211 ? 0.882 -11.525 22.805 1.00 51.03 211 GLY A C 1
ATOM 1637 O O . GLY A 1 211 ? 1.774 -10.743 22.471 1.00 51.03 211 GLY A O 1
ATOM 1638 N N . TYR A 1 212 ? 0.659 -12.663 22.175 1.00 50.62 212 TYR A N 1
ATOM 1639 C CA . TYR A 1 212 ? 1.324 -13.083 20.965 1.00 50.62 212 TYR A CA 1
ATOM 1640 C C . TYR A 1 212 ? 1.194 -12.007 19.873 1.00 50.62 212 TYR A C 1
ATOM 1642 O O . TYR A 1 212 ? 0.091 -11.779 19.381 1.00 50.62 212 TYR A O 1
ATOM 1650 N N . CYS A 1 213 ? 2.297 -11.350 19.486 1.00 56.91 213 CYS A N 1
ATOM 1651 C CA . CYS A 1 213 ? 2.275 -10.451 18.331 1.00 56.91 213 CYS A CA 1
ATOM 1652 C C . CYS A 1 213 ? 2.052 -11.301 17.081 1.00 56.91 213 CYS A C 1
ATOM 1654 O O . CYS A 1 213 ? 2.980 -11.943 16.584 1.00 56.91 213 CYS A O 1
ATOM 1656 N N . ALA A 1 214 ? 0.812 -11.348 16.608 1.00 52.34 214 ALA A N 1
ATOM 1657 C CA . ALA A 1 214 ? 0.404 -12.227 15.525 1.00 52.34 214 ALA A CA 1
ATOM 1658 C C . ALA A 1 214 ? 1.107 -11.909 14.193 1.00 52.34 214 ALA A C 1
ATOM 1660 O O . ALA A 1 214 ? 1.254 -12.807 13.370 1.00 52.34 214 ALA A O 1
ATOM 1661 N N . VAL A 1 215 ? 1.689 -10.709 14.045 1.00 52.47 215 VAL A N 1
ATOM 1662 C CA . VAL A 1 215 ? 2.577 -10.352 12.922 1.00 52.47 215 VAL A CA 1
ATOM 1663 C C . VAL A 1 215 ? 3.762 -11.313 12.794 1.00 52.47 215 VAL A C 1
ATOM 1665 O O . VAL A 1 215 ? 4.188 -11.607 11.683 1.00 52.47 215 VAL A O 1
ATOM 1668 N N . LYS A 1 216 ? 4.266 -11.882 13.902 1.00 50.00 216 LYS A N 1
ATOM 1669 C CA . LYS A 1 216 ? 5.344 -12.889 13.847 1.00 50.00 216 LYS A CA 1
ATOM 1670 C C . LYS A 1 216 ? 4.906 -14.227 13.239 1.00 50.00 216 LYS A C 1
ATOM 1672 O O . LYS A 1 216 ? 5.771 -14.978 12.799 1.00 50.00 216 LYS A O 1
ATOM 1677 N N . ASP A 1 217 ? 3.601 -14.504 13.208 1.00 47.41 217 ASP A N 1
ATOM 1678 C CA . ASP A 1 217 ? 3.006 -15.706 12.605 1.00 47.41 217 ASP A CA 1
ATOM 1679 C C . ASP A 1 217 ? 2.390 -15.468 11.232 1.00 47.41 217 ASP A C 1
ATOM 1681 O O . ASP A 1 217 ? 1.965 -16.425 10.576 1.00 47.41 217 ASP A O 1
ATOM 1685 N N . LEU A 1 218 ? 2.345 -14.220 10.771 1.00 52.81 218 LEU A N 1
ATOM 1686 C CA . LEU A 1 218 ? 2.044 -13.943 9.381 1.00 52.81 218 LEU A CA 1
ATOM 1687 C C . LEU A 1 218 ? 3.281 -14.333 8.584 1.00 52.81 218 LEU A C 1
ATOM 1689 O O . LEU A 1 218 ? 4.175 -13.528 8.340 1.00 52.81 218 LEU A O 1
ATOM 1693 N N . THR A 1 219 ? 3.344 -15.607 8.200 1.00 57.91 219 THR A N 1
ATOM 1694 C CA . THR A 1 219 ? 4.247 -16.036 7.137 1.00 57.91 219 THR A CA 1
ATOM 1695 C C . THR A 1 219 ? 3.996 -15.103 5.959 1.00 57.91 219 THR A C 1
ATOM 1697 O O . THR A 1 219 ? 2.846 -15.053 5.496 1.00 57.91 219 THR A O 1
ATOM 1700 N N . PRO A 1 220 ? 5.008 -14.342 5.504 1.00 65.00 220 PRO A N 1
ATOM 1701 C CA . PRO A 1 220 ? 4.829 -13.462 4.368 1.00 65.00 220 PRO A CA 1
ATOM 1702 C C . PRO A 1 220 ? 4.254 -14.276 3.210 1.00 65.00 220 PRO A C 1
ATOM 1704 O O . PRO A 1 220 ? 4.566 -15.458 3.050 1.00 65.00 220 PRO A O 1
ATOM 1707 N N . ALA A 1 221 ? 3.399 -13.667 2.392 1.00 74.81 221 ALA A N 1
ATOM 1708 C CA . ALA A 1 221 ? 2.827 -14.339 1.222 1.00 74.81 221 ALA A CA 1
ATOM 1709 C C . ALA A 1 221 ? 3.877 -14.623 0.119 1.00 74.81 221 ALA A C 1
ATOM 1711 O O . ALA A 1 221 ? 3.524 -15.010 -0.992 1.00 74.81 221 ALA A O 1
ATOM 1712 N N . TYR A 1 222 ? 5.157 -14.420 0.431 1.00 82.69 222 TYR A N 1
ATOM 1713 C CA . TYR A 1 222 ? 6.326 -14.664 -0.392 1.00 82.69 222 TYR A CA 1
ATOM 1714 C C . TYR A 1 222 ? 7.445 -15.259 0.470 1.00 82.69 222 TYR A C 1
ATOM 1716 O O . TYR A 1 222 ? 7.508 -15.069 1.685 1.00 82.69 222 TYR A O 1
ATOM 1724 N N . SER A 1 223 ? 8.367 -15.955 -0.175 1.00 88.81 223 SER A N 1
ATOM 1725 C CA . SER A 1 223 ? 9.612 -16.407 0.439 1.00 88.81 223 SER A CA 1
ATOM 1726 C C . SER A 1 223 ? 10.649 -15.282 0.387 1.00 88.81 223 SER A C 1
ATOM 1728 O O . SER A 1 223 ? 11.061 -14.877 -0.702 1.00 88.81 223 SER A O 1
ATOM 1730 N N . ALA A 1 224 ? 11.042 -14.755 1.551 1.00 86.19 224 ALA A N 1
ATOM 1731 C CA . ALA A 1 224 ? 12.092 -13.741 1.671 1.00 86.19 224 ALA A CA 1
ATOM 1732 C C . ALA A 1 224 ? 13.469 -14.293 1.262 1.00 86.19 224 ALA A C 1
ATOM 1734 O O . ALA A 1 224 ? 13.731 -15.487 1.409 1.00 86.19 224 ALA A O 1
ATOM 1735 N N . GLY A 1 225 ? 14.361 -13.422 0.789 1.00 92.69 225 GLY A N 1
ATOM 1736 C CA . GLY A 1 225 ? 15.685 -13.795 0.294 1.00 92.69 225 GLY A CA 1
ATOM 1737 C C . GLY A 1 225 ? 16.092 -13.009 -0.952 1.00 92.69 225 GLY A C 1
ATOM 1738 O O . GLY A 1 225 ? 16.143 -11.775 -0.949 1.00 92.69 225 GLY A O 1
ATOM 1739 N N . TRP A 1 226 ? 16.435 -13.732 -2.013 1.00 96.38 226 TRP A N 1
ATOM 1740 C CA . TRP A 1 226 ? 16.828 -13.200 -3.311 1.00 96.38 226 TRP A CA 1
ATOM 1741 C C . TRP A 1 226 ? 15.706 -13.405 -4.333 1.00 96.38 226 TRP A C 1
ATOM 1743 O O . TRP A 1 226 ? 15.725 -14.322 -5.155 1.00 96.38 226 TRP A O 1
ATOM 1753 N N . CYS A 1 227 ? 14.723 -12.511 -4.277 1.00 97.50 227 CYS A N 1
ATOM 1754 C CA . CYS A 1 227 ? 13.599 -12.488 -5.202 1.00 97.50 227 CYS A CA 1
ATOM 1755 C C . CYS A 1 227 ? 14.037 -12.217 -6.649 1.00 97.50 227 CYS A C 1
ATOM 1757 O O . CYS A 1 227 ? 15.103 -11.653 -6.922 1.00 97.50 227 CYS A O 1
ATOM 1759 N N . GLY A 1 228 ? 13.178 -12.598 -7.592 1.00 97.88 228 GLY A N 1
ATOM 1760 C CA . GLY A 1 228 ? 13.385 -12.405 -9.023 1.00 97.88 228 GLY A CA 1
ATOM 1761 C C . GLY A 1 228 ? 12.362 -11.457 -9.639 1.00 97.88 228 GLY A C 1
ATOM 1762 O O . GLY A 1 228 ? 11.206 -11.412 -9.234 1.00 97.88 228 GLY A O 1
ATOM 1763 N N . VAL A 1 229 ? 12.758 -10.724 -10.672 1.00 98.38 229 VAL A N 1
ATOM 1764 C CA . VAL A 1 229 ? 11.835 -10.068 -11.598 1.00 98.38 229 VAL A CA 1
ATOM 1765 C C . VAL A 1 229 ? 12.135 -10.544 -13.011 1.00 98.38 229 VAL A C 1
ATOM 1767 O O . VAL A 1 229 ? 13.278 -10.504 -13.468 1.00 98.38 229 VA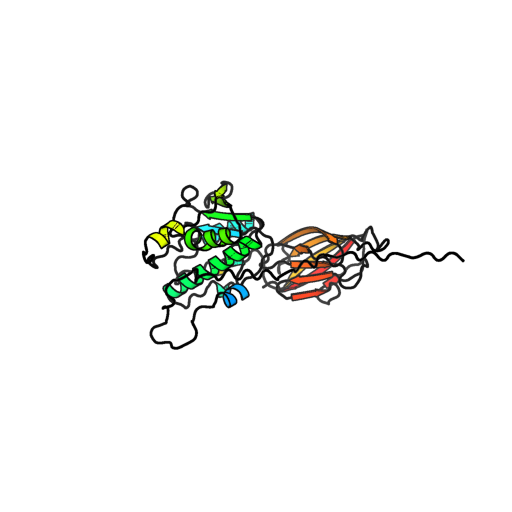L A O 1
ATOM 1770 N N . HIS A 1 230 ? 11.095 -10.996 -13.699 1.00 98.31 230 HIS A N 1
ATOM 1771 C CA . HIS A 1 230 ? 11.119 -11.298 -15.118 1.00 98.31 230 HIS A CA 1
ATOM 1772 C C . HIS A 1 230 ? 10.439 -10.160 -15.878 1.00 98.31 230 HIS A C 1
ATOM 1774 O O . HIS A 1 230 ? 9.327 -9.758 -15.537 1.00 98.31 230 HIS A O 1
ATOM 1780 N N . ILE A 1 231 ? 11.100 -9.633 -16.903 1.00 97.94 231 ILE A N 1
ATOM 1781 C CA . ILE A 1 231 ? 10.600 -8.535 -17.726 1.00 97.94 231 ILE A CA 1
ATOM 1782 C C . ILE A 1 231 ? 10.696 -8.930 -19.197 1.00 97.94 231 ILE A C 1
ATOM 1784 O O . ILE A 1 231 ? 11.792 -9.071 -19.743 1.00 97.94 231 ILE A O 1
ATOM 1788 N N . ALA A 1 232 ? 9.549 -9.006 -19.865 1.00 97.44 232 ALA A N 1
ATOM 1789 C CA . ALA A 1 232 ? 9.474 -9.044 -21.318 1.00 97.44 232 ALA A CA 1
ATOM 1790 C C . ALA A 1 232 ? 9.223 -7.626 -21.834 1.00 97.44 232 ALA A C 1
ATOM 1792 O O . ALA A 1 232 ? 8.213 -7.012 -21.496 1.00 97.44 232 ALA A O 1
ATOM 1793 N N . GLN A 1 233 ? 10.116 -7.100 -22.668 1.00 96.06 233 GLN A N 1
ATOM 1794 C CA . GLN A 1 233 ? 9.952 -5.787 -23.294 1.00 96.06 233 GLN A CA 1
ATOM 1795 C C . GLN A 1 233 ? 9.790 -5.926 -24.799 1.00 96.06 233 GLN A C 1
ATOM 1797 O O . GLN A 1 233 ? 10.652 -6.495 -25.476 1.00 96.06 233 GLN A O 1
ATOM 1802 N N . ARG A 1 234 ? 8.740 -5.321 -25.345 1.00 94.44 234 ARG A N 1
ATOM 1803 C CA . ARG A 1 234 ? 8.566 -5.175 -26.788 1.00 94.44 234 ARG A CA 1
ATOM 1804 C C . ARG A 1 234 ? 9.365 -3.980 -27.302 1.00 94.44 234 ARG A C 1
ATOM 1806 O O . ARG A 1 234 ? 9.411 -2.937 -26.651 1.00 94.44 234 ARG A O 1
ATOM 1813 N N . ARG A 1 235 ? 9.963 -4.100 -28.493 1.00 89.94 235 ARG A N 1
ATOM 1814 C CA . ARG A 1 235 ? 10.573 -2.950 -29.188 1.00 89.94 235 ARG A CA 1
ATOM 1815 C C . ARG A 1 235 ? 9.563 -1.821 -29.318 1.00 89.94 235 ARG A C 1
ATOM 1817 O O . ARG A 1 235 ? 8.400 -2.085 -29.629 1.00 89.94 235 ARG A O 1
ATOM 1824 N N . SER A 1 236 ? 10.024 -0.584 -29.155 1.00 83.31 236 SER A N 1
ATOM 1825 C CA . SER A 1 236 ? 9.158 0.559 -29.407 1.00 83.31 236 SER A CA 1
ATOM 1826 C C . SER A 1 236 ? 8.820 0.615 -30.894 1.00 83.31 236 SER A C 1
ATOM 1828 O O . SER A 1 236 ? 9.692 0.519 -31.764 1.00 83.31 236 SER A O 1
ATOM 1830 N N . ASP A 1 237 ? 7.538 0.777 -31.187 1.00 72.69 237 ASP A N 1
ATOM 1831 C CA . ASP A 1 237 ? 7.029 1.064 -32.525 1.00 72.69 237 ASP A CA 1
ATOM 1832 C C . ASP A 1 237 ? 7.413 2.480 -32.993 1.00 72.69 237 ASP A C 1
ATOM 1834 O O . ASP A 1 237 ? 7.554 2.733 -34.190 1.00 72.69 237 ASP A O 1
ATOM 1838 N N . ASN A 1 238 ? 7.680 3.380 -32.047 1.00 66.44 238 ASN A N 1
ATOM 1839 C CA . ASN A 1 238 ? 7.983 4.785 -32.271 1.00 66.44 238 ASN A CA 1
ATOM 1840 C C . ASN A 1 238 ? 9.436 5.097 -31.909 1.00 66.44 238 ASN A C 1
ATOM 1842 O O . ASN A 1 238 ? 9.688 5.833 -30.957 1.00 66.44 238 ASN A O 1
ATOM 1846 N N . LYS A 1 239 ? 10.396 4.562 -32.682 1.00 60.66 239 LYS A N 1
ATOM 1847 C CA . LYS A 1 239 ? 11.850 4.808 -32.542 1.00 60.66 239 LYS A CA 1
ATOM 1848 C C . LYS A 1 239 ? 12.235 6.294 -32.653 1.00 60.66 239 LYS A C 1
ATOM 1850 O O . LYS A 1 239 ? 12.834 6.700 -33.646 1.00 60.66 239 LYS A O 1
ATOM 1855 N N . GLY A 1 240 ? 11.883 7.110 -31.663 1.00 54.59 240 GLY A N 1
ATOM 1856 C CA . GLY A 1 240 ? 12.196 8.535 -31.597 1.00 54.59 240 GLY A CA 1
ATOM 1857 C C . GLY A 1 240 ? 11.899 9.278 -32.899 1.00 54.59 240 GLY A C 1
ATOM 1858 O O . GLY A 1 240 ? 12.762 9.998 -33.398 1.00 54.59 240 GLY A O 1
ATOM 1859 N N . ILE A 1 241 ? 10.718 9.077 -33.500 1.00 52.69 241 ILE A N 1
ATOM 1860 C CA . ILE A 1 241 ? 10.323 9.872 -34.670 1.00 52.69 241 ILE A CA 1
ATOM 1861 C C . ILE A 1 241 ? 10.079 11.310 -34.179 1.00 52.69 241 ILE A C 1
ATOM 1863 O O . ILE A 1 241 ? 9.007 11.648 -33.684 1.00 52.69 241 ILE A O 1
ATOM 1867 N N . GLY A 1 242 ? 11.112 12.153 -34.270 1.00 62.12 242 GLY A N 1
ATOM 1868 C CA . GLY A 1 242 ? 11.114 13.522 -33.746 1.00 62.12 242 GLY A CA 1
ATOM 1869 C C . GLY A 1 242 ? 11.417 13.607 -32.242 1.00 62.12 242 GLY A C 1
ATOM 1870 O O . GLY A 1 242 ? 12.197 12.826 -31.712 1.00 62.12 242 GLY A O 1
ATOM 1871 N N . ASN A 1 243 ? 10.793 14.570 -31.549 1.00 63.94 243 ASN A N 1
ATOM 1872 C CA . ASN A 1 243 ? 10.950 14.809 -30.101 1.00 63.94 243 ASN A CA 1
ATOM 1873 C C . ASN A 1 243 ? 10.003 13.953 -29.229 1.00 63.94 243 ASN A C 1
ATOM 1875 O O . ASN A 1 243 ? 9.762 14.286 -28.068 1.00 63.94 243 ASN A O 1
ATOM 1879 N N . ILE A 1 244 ? 9.411 12.893 -29.784 1.00 75.12 244 ILE A N 1
ATOM 1880 C CA . ILE A 1 244 ? 8.482 12.025 -29.056 1.00 75.12 244 ILE A CA 1
ATOM 1881 C C . ILE A 1 244 ? 9.298 10.989 -28.284 1.00 75.12 244 ILE A C 1
ATOM 1883 O O . ILE A 1 244 ? 10.097 10.257 -28.871 1.00 75.12 2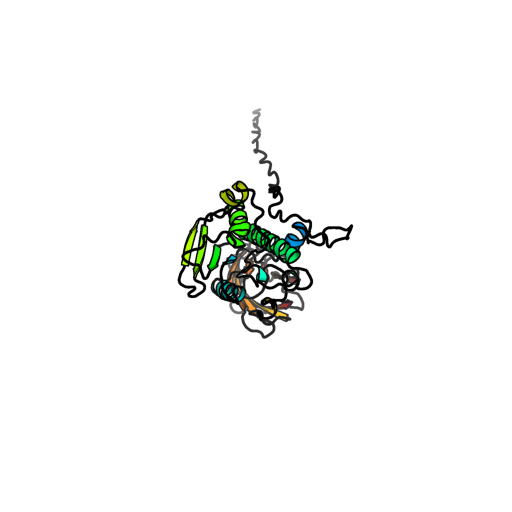44 ILE A O 1
ATOM 1887 N N . LYS A 1 245 ? 9.108 10.936 -26.961 1.00 80.75 245 LYS A N 1
ATOM 1888 C CA . LYS A 1 245 ? 9.726 9.906 -26.124 1.00 80.75 245 LYS A CA 1
ATOM 1889 C C . LYS A 1 245 ? 9.134 8.540 -26.486 1.00 80.75 245 LYS A C 1
ATOM 1891 O O . LYS A 1 245 ? 7.912 8.447 -26.602 1.00 80.75 245 LYS A O 1
ATOM 1896 N N . PRO A 1 246 ? 9.957 7.493 -26.649 1.00 85.56 246 PRO A N 1
ATOM 1897 C CA . PRO A 1 246 ? 9.439 6.171 -26.948 1.00 85.56 246 PRO A CA 1
ATOM 1898 C C . PRO A 1 246 ? 8.590 5.655 -25.787 1.00 85.56 246 PRO A C 1
ATOM 1900 O O . PRO A 1 246 ? 8.838 5.958 -24.615 1.00 85.56 246 PRO A O 1
ATOM 1903 N N . VAL A 1 247 ? 7.589 4.865 -26.150 1.00 89.81 247 VAL A N 1
ATOM 1904 C CA . VAL A 1 247 ? 6.778 4.068 -25.235 1.00 89.81 247 VAL A CA 1
ATOM 1905 C C . VAL A 1 247 ? 7.097 2.610 -25.531 1.00 89.81 247 VAL A C 1
ATOM 1907 O O . VAL A 1 247 ? 7.224 2.229 -26.701 1.00 89.81 247 VAL A O 1
ATOM 1910 N N . TRP A 1 248 ? 7.268 1.814 -24.483 1.00 92.38 248 TRP A N 1
ATOM 1911 C CA . TRP A 1 248 ? 7.507 0.380 -24.596 1.00 92.38 248 TRP A CA 1
ATOM 1912 C C . TRP A 1 248 ? 6.420 -0.390 -23.861 1.00 92.38 248 TRP A C 1
ATOM 1914 O O . TRP A 1 248 ? 6.034 -0.007 -22.756 1.00 92.38 248 TRP A O 1
ATOM 1924 N N . ASP A 1 249 ? 5.975 -1.488 -24.469 1.00 95.38 249 ASP A N 1
ATOM 1925 C CA . ASP A 1 249 ? 5.111 -2.467 -23.815 1.00 95.38 249 ASP A CA 1
ATOM 1926 C C . ASP A 1 249 ? 5.975 -3.416 -22.977 1.00 95.38 249 ASP A C 1
ATOM 1928 O O . ASP A 1 249 ? 6.955 -3.984 -23.476 1.00 95.38 249 ASP A O 1
ATOM 1932 N N . PHE A 1 250 ? 5.584 -3.614 -21.723 1.00 96.88 250 PHE A N 1
ATOM 1933 C CA . PHE A 1 250 ? 6.220 -4.507 -20.769 1.00 96.88 250 PHE A CA 1
ATOM 1934 C C . PHE A 1 250 ? 5.246 -5.572 -20.272 1.00 96.88 250 PHE A C 1
ATOM 1936 O O . PHE A 1 250 ? 4.059 -5.314 -20.080 1.00 96.88 250 PHE A O 1
ATOM 1943 N N . THR A 1 251 ? 5.772 -6.766 -20.027 1.00 97.69 251 THR A N 1
ATOM 1944 C CA . THR A 1 251 ? 5.197 -7.764 -19.117 1.00 97.69 251 THR A CA 1
ATOM 1945 C C . THR A 1 251 ? 6.177 -7.925 -17.967 1.00 97.69 251 THR A C 1
ATOM 1947 O O . THR A 1 251 ? 7.348 -8.205 -18.222 1.00 97.69 251 THR A O 1
ATOM 1950 N N . ILE A 1 252 ? 5.735 -7.684 -16.737 1.00 98.12 252 ILE A N 1
ATOM 1951 C CA . ILE A 1 252 ? 6.571 -7.676 -15.534 1.00 98.12 252 ILE A CA 1
ATOM 1952 C C . ILE A 1 252 ? 6.008 -8.720 -14.582 1.00 98.12 252 ILE A C 1
ATOM 1954 O O . ILE A 1 252 ? 4.868 -8.595 -14.156 1.00 98.12 252 ILE A O 1
ATOM 1958 N N . GLN A 1 253 ? 6.819 -9.708 -14.218 1.00 98.25 253 GLN A N 1
ATOM 1959 C CA . GLN A 1 253 ? 6.460 -10.742 -13.257 1.00 98.25 253 GLN A CA 1
ATOM 1960 C C . GLN A 1 253 ? 7.456 -10.737 -12.097 1.00 98.25 253 GLN A C 1
ATOM 1962 O O . GLN A 1 253 ? 8.645 -10.990 -12.293 1.00 98.25 253 GLN A O 1
ATOM 1967 N N . LEU A 1 254 ? 6.967 -10.475 -10.887 1.00 97.31 254 LEU A N 1
ATOM 1968 C CA . LEU A 1 254 ? 7.726 -10.625 -9.648 1.00 97.31 254 LEU A CA 1
ATOM 1969 C C . LEU A 1 254 ? 7.665 -12.075 -9.180 1.00 97.31 254 LEU A C 1
ATOM 1971 O O . LEU A 1 254 ? 6.614 -12.713 -9.252 1.00 97.31 254 LEU A O 1
ATOM 1975 N N . LYS A 1 255 ? 8.785 -12.577 -8.671 1.00 97.75 255 LYS A N 1
ATOM 1976 C CA . LYS A 1 255 ? 8.944 -13.917 -8.117 1.00 97.75 255 LYS A CA 1
ATOM 1977 C C . LYS A 1 255 ? 9.604 -13.843 -6.752 1.00 97.75 255 LYS A C 1
ATOM 1979 O O . LYS A 1 255 ? 10.486 -13.009 -6.551 1.00 97.75 255 LYS A O 1
ATOM 1984 N N . ASP A 1 256 ? 9.197 -14.714 -5.843 1.00 96.12 256 ASP A N 1
ATOM 1985 C CA . ASP A 1 256 ? 9.843 -14.842 -4.541 1.00 96.12 256 ASP A CA 1
ATOM 1986 C C . ASP A 1 256 ? 11.193 -15.587 -4.619 1.00 96.12 256 ASP A C 1
ATOM 1988 O O . ASP A 1 256 ? 11.640 -15.958 -5.708 1.00 96.12 256 ASP A O 1
ATOM 1992 N N . ASP A 1 257 ? 11.860 -15.803 -3.479 1.00 95.50 257 ASP A N 1
ATOM 1993 C CA . ASP A 1 257 ? 13.138 -16.541 -3.411 1.00 95.50 257 ASP A CA 1
ATOM 1994 C C . ASP A 1 257 ? 13.027 -18.002 -3.898 1.00 95.50 257 ASP A C 1
ATOM 1996 O O . ASP A 1 257 ? 13.991 -18.579 -4.399 1.00 95.50 257 ASP A O 1
ATOM 2000 N N . ASN A 1 258 ? 11.829 -18.591 -3.829 1.00 95.06 258 ASN A N 1
ATOM 2001 C CA . ASN A 1 258 ? 11.546 -19.933 -4.339 1.00 95.06 258 ASN A CA 1
ATOM 2002 C C . ASN A 1 258 ? 11.176 -19.942 -5.835 1.00 95.06 258 ASN A C 1
ATOM 2004 O O . ASN A 1 258 ? 11.019 -21.012 -6.427 1.00 95.06 258 ASN A O 1
ATOM 2008 N N . GLY A 1 259 ? 11.075 -18.770 -6.468 1.00 95.25 259 GLY A N 1
ATOM 2009 C CA . GLY A 1 259 ? 10.704 -18.614 -7.871 1.00 95.25 259 GLY A CA 1
ATOM 2010 C C . GLY A 1 259 ? 9.196 -18.614 -8.131 1.00 95.25 259 GLY A C 1
ATOM 2011 O O . GLY A 1 259 ? 8.796 -18.621 -9.301 1.00 95.25 259 GLY A O 1
ATOM 2012 N N . GLU A 1 260 ? 8.365 -18.588 -7.088 1.00 94.38 260 GLU A N 1
ATOM 2013 C CA . GLU A 1 260 ? 6.907 -18.539 -7.209 1.00 94.38 260 GLU A CA 1
ATOM 2014 C C . GLU A 1 260 ? 6.446 -17.126 -7.590 1.00 94.38 260 GLU A C 1
ATOM 2016 O O . GLU A 1 260 ? 6.968 -16.147 -7.053 1.00 94.38 260 GLU A O 1
ATOM 2021 N N . PRO A 1 261 ? 5.481 -16.975 -8.513 1.00 93.00 261 PRO A N 1
ATOM 2022 C CA . PRO A 1 261 ? 5.011 -15.666 -8.941 1.00 93.00 261 PRO A CA 1
ATOM 2023 C C . PRO A 1 261 ? 4.227 -14.970 -7.824 1.00 93.00 261 PRO A C 1
ATOM 2025 O O . PRO A 1 261 ? 3.230 -15.487 -7.325 1.00 93.00 261 PRO A O 1
ATOM 2028 N N . ILE A 1 262 ? 4.649 -13.755 -7.484 1.00 91.94 262 ILE A N 1
ATOM 2029 C CA . ILE A 1 262 ? 4.064 -12.928 -6.417 1.00 91.94 262 ILE A CA 1
ATOM 2030 C C . ILE A 1 262 ? 3.539 -11.578 -6.920 1.00 91.94 262 ILE A C 1
ATOM 2032 O O . ILE A 1 262 ? 3.075 -10.758 -6.134 1.00 91.94 262 ILE A O 1
ATOM 2036 N N . GLY A 1 263 ? 3.596 -11.334 -8.227 1.00 89.81 263 GLY A N 1
ATOM 2037 C CA . GLY A 1 263 ? 3.013 -10.169 -8.888 1.00 89.81 263 GLY A CA 1
ATOM 2038 C C . GLY A 1 263 ? 3.168 -10.286 -10.400 1.00 89.81 263 GLY A C 1
ATOM 2039 O O . GLY A 1 263 ? 4.166 -10.833 -10.866 1.00 89.81 263 GLY A O 1
ATOM 2040 N N . ASP A 1 264 ? 2.188 -9.807 -11.164 1.00 93.56 264 ASP A N 1
ATOM 2041 C CA . ASP A 1 264 ? 2.212 -9.829 -12.631 1.00 93.56 264 ASP A CA 1
ATOM 2042 C C . ASP A 1 264 ? 1.444 -8.628 -13.192 1.00 93.56 264 ASP A C 1
ATOM 2044 O O . ASP A 1 264 ? 0.344 -8.326 -12.722 1.00 93.56 264 ASP A O 1
ATOM 2048 N N . SER A 1 265 ? 2.018 -7.951 -14.184 1.00 92.69 265 SER A N 1
ATOM 2049 C CA . SER A 1 265 ? 1.395 -6.823 -14.874 1.00 92.69 265 SER A CA 1
ATOM 2050 C C . SER A 1 265 ? 1.805 -6.749 -16.338 1.00 92.69 265 SER A C 1
ATOM 2052 O O . SER A 1 265 ? 2.953 -7.001 -16.710 1.00 92.69 265 SER A O 1
ATOM 2054 N N . GLN A 1 266 ? 0.883 -6.260 -17.165 1.00 96.19 266 GLN A N 1
ATOM 2055 C CA . GLN A 1 266 ? 1.160 -5.829 -18.531 1.00 96.19 266 GLN A CA 1
ATOM 2056 C C . GLN A 1 266 ? 0.913 -4.322 -18.648 1.00 96.19 266 GLN A C 1
ATOM 2058 O O . GLN A 1 266 ? -0.198 -3.853 -18.405 1.00 96.19 266 GLN A O 1
ATOM 2063 N N . VAL A 1 267 ? 1.941 -3.554 -19.013 1.00 95.81 267 VAL A N 1
ATOM 2064 C CA . VAL A 1 267 ? 1.898 -2.085 -18.963 1.00 95.81 267 VAL A CA 1
ATOM 2065 C C . VAL A 1 267 ? 2.701 -1.443 -20.090 1.00 95.81 267 VAL A C 1
ATOM 2067 O O . VAL A 1 267 ? 3.735 -1.959 -20.501 1.00 95.81 267 VAL A O 1
ATOM 2070 N N . ALA A 1 268 ? 2.244 -0.288 -20.574 1.00 94.62 268 ALA A N 1
ATOM 2071 C CA . ALA A 1 268 ? 3.006 0.564 -21.478 1.00 94.62 268 ALA A CA 1
ATOM 2072 C C . ALA A 1 268 ? 3.666 1.702 -20.686 1.00 94.62 268 ALA A C 1
ATOM 2074 O O . ALA A 1 268 ? 2.972 2.490 -20.042 1.00 94.62 268 ALA A O 1
ATOM 2075 N N . ILE A 1 269 ? 4.996 1.809 -20.736 1.00 93.31 269 ILE A N 1
ATOM 2076 C CA . ILE A 1 269 ? 5.753 2.808 -19.966 1.00 93.31 269 ILE A CA 1
ATOM 2077 C C . ILE A 1 269 ? 6.473 3.759 -20.922 1.00 93.31 269 ILE A C 1
ATOM 2079 O O . ILE A 1 269 ? 7.209 3.341 -21.820 1.00 93.31 269 ILE A O 1
ATOM 2083 N N . THR A 1 270 ? 6.262 5.060 -20.721 1.00 91.31 270 THR A N 1
ATOM 2084 C CA . THR A 1 270 ? 6.967 6.116 -21.462 1.00 91.31 270 THR A CA 1
ATOM 2085 C C . THR A 1 270 ? 8.388 6.275 -20.933 1.00 91.31 270 THR A C 1
ATOM 2087 O O . THR A 1 270 ? 8.622 6.219 -19.729 1.00 91.31 270 THR A O 1
ATOM 2090 N N . ALA A 1 271 ? 9.353 6.529 -21.813 1.00 89.94 271 ALA A N 1
ATOM 2091 C CA . ALA A 1 271 ? 10.742 6.689 -21.404 1.00 89.94 271 ALA A CA 1
ATOM 2092 C C . ALA A 1 271 ? 10.966 7.790 -20.351 1.00 89.94 271 ALA A C 1
ATOM 2094 O O . ALA A 1 271 ? 10.563 8.948 -20.512 1.00 89.94 271 ALA A O 1
ATOM 2095 N N . GLY A 1 272 ? 11.682 7.438 -19.286 1.00 87.94 272 GLY A N 1
ATOM 2096 C CA . GLY A 1 272 ? 11.955 8.290 -18.132 1.00 87.94 272 GLY A CA 1
ATOM 2097 C C . GLY A 1 272 ? 10.782 8.441 -17.159 1.00 87.94 272 GLY A C 1
ATOM 2098 O O . GLY A 1 272 ? 10.934 9.159 -16.176 1.00 87.94 272 GLY A O 1
ATOM 2099 N N . SER A 1 273 ? 9.638 7.805 -17.418 1.00 91.75 273 SER A N 1
ATOM 2100 C CA . SER A 1 273 ? 8.563 7.638 -16.437 1.00 91.75 273 SER A CA 1
ATOM 2101 C C . SER A 1 273 ? 8.742 6.321 -15.687 1.00 91.75 273 SER A C 1
ATOM 2103 O O . SER A 1 273 ? 9.327 5.380 -16.222 1.00 91.75 273 SER A O 1
ATOM 2105 N N . SER A 1 274 ? 8.229 6.262 -14.463 1.00 92.62 274 SER A N 1
ATOM 2106 C CA . SER A 1 274 ? 8.245 5.056 -13.636 1.00 92.62 274 SER A CA 1
ATOM 2107 C C . SER A 1 274 ? 6.891 4.359 -13.653 1.00 92.62 274 SER A C 1
ATOM 2109 O O . SER A 1 274 ? 5.858 5.001 -13.852 1.00 92.62 274 SER A O 1
ATOM 2111 N N . TYR A 1 275 ? 6.917 3.050 -13.437 1.00 94.56 275 TYR A N 1
ATOM 2112 C CA . TYR A 1 275 ? 5.749 2.241 -13.135 1.00 94.56 275 TYR A CA 1
ATOM 2113 C C . TYR A 1 275 ? 5.950 1.515 -11.809 1.00 94.56 275 TYR A C 1
ATOM 2115 O O . TYR A 1 275 ? 7.011 0.931 -11.575 1.00 94.56 275 TYR A O 1
ATOM 2123 N N . ASP A 1 276 ? 4.900 1.539 -11.001 1.00 89.06 276 ASP A N 1
ATOM 2124 C CA . ASP A 1 276 ? 4.846 0.976 -9.663 1.00 89.06 276 ASP A CA 1
ATOM 2125 C C . ASP A 1 276 ? 4.219 -0.418 -9.752 1.00 89.06 276 ASP A C 1
ATOM 2127 O O . ASP A 1 276 ? 3.000 -0.574 -9.851 1.00 89.06 276 ASP A O 1
ATOM 2131 N N . GLN A 1 277 ? 5.067 -1.445 -9.780 1.00 90.56 277 GLN A N 1
ATOM 2132 C CA . GLN A 1 277 ? 4.644 -2.838 -9.757 1.00 90.56 277 GLN A CA 1
ATOM 2133 C C . GLN A 1 277 ? 4.304 -3.237 -8.321 1.00 90.56 277 GLN A C 1
ATOM 2135 O O . GLN A 1 277 ? 5.175 -3.294 -7.448 1.00 90.56 277 GLN A O 1
ATOM 2140 N N . THR A 1 278 ? 3.039 -3.582 -8.103 1.00 82.12 278 THR A N 1
ATOM 2141 C CA . THR A 1 278 ? 2.556 -4.160 -6.848 1.00 82.12 278 THR A CA 1
ATOM 2142 C C . THR A 1 278 ? 2.611 -5.691 -6.886 1.00 82.12 278 THR A C 1
ATOM 2144 O O . THR A 1 278 ? 2.710 -6.320 -7.947 1.00 82.12 278 THR A O 1
ATOM 2147 N N . GLY A 1 279 ? 2.590 -6.310 -5.710 1.00 82.44 279 GLY A N 1
ATOM 2148 C CA . GLY A 1 279 ? 2.632 -7.759 -5.540 1.00 82.44 279 GLY A CA 1
ATOM 2149 C C . GLY A 1 279 ? 2.470 -8.144 -4.072 1.00 82.44 279 GLY A C 1
ATOM 2150 O O . GLY A 1 279 ? 2.040 -7.331 -3.261 1.00 82.44 279 GLY A O 1
ATOM 2151 N N . ALA A 1 280 ? 2.844 -9.372 -3.719 1.00 79.94 280 ALA A N 1
ATOM 2152 C CA . ALA A 1 280 ? 2.836 -9.856 -2.337 1.00 79.94 280 ALA A CA 1
ATOM 2153 C C . ALA A 1 280 ? 3.985 -9.291 -1.475 1.00 79.94 280 ALA A C 1
ATOM 2155 O O . ALA A 1 280 ? 4.069 -9.606 -0.290 1.00 79.94 280 ALA A O 1
ATOM 2156 N N . LEU A 1 281 ? 4.877 -8.497 -2.075 1.00 80.25 281 LEU A N 1
ATOM 2157 C CA . LEU A 1 281 ? 5.996 -7.847 -1.402 1.00 80.25 281 LEU A CA 1
ATOM 2158 C C . LEU A 1 281 ? 5.529 -6.661 -0.537 1.00 80.25 281 LEU A C 1
ATOM 2160 O O . LEU A 1 281 ? 4.560 -5.997 -0.900 1.00 80.25 281 LEU A O 1
ATOM 2164 N N . PRO A 1 282 ? 6.242 -6.345 0.560 1.00 71.31 282 PRO A N 1
ATOM 2165 C CA . PRO A 1 282 ? 5.896 -5.240 1.459 1.00 71.31 282 PRO A CA 1
ATOM 2166 C C . PRO A 1 282 ? 6.148 -3.848 0.865 1.00 71.31 282 PRO A C 1
ATOM 2168 O O . PRO A 1 282 ? 5.541 -2.880 1.306 1.00 71.31 282 PRO A O 1
ATOM 2171 N N . TYR A 1 283 ? 7.034 -3.730 -0.128 1.00 78.25 283 TYR A N 1
ATOM 2172 C CA . TYR A 1 283 ? 7.320 -2.466 -0.812 1.00 78.25 283 TYR A CA 1
ATOM 2173 C C . TYR A 1 283 ? 6.929 -2.546 -2.289 1.00 78.25 283 TYR A C 1
ATOM 2175 O O . TYR A 1 283 ? 6.878 -3.621 -2.887 1.00 78.25 283 TYR A O 1
ATOM 2183 N N . VAL A 1 284 ? 6.718 -1.389 -2.910 1.00 83.56 284 VAL A N 1
ATOM 2184 C CA . VAL A 1 284 ? 6.510 -1.295 -4.358 1.00 83.56 284 VAL A CA 1
ATOM 2185 C C . VAL A 1 284 ? 7.818 -1.573 -5.097 1.00 83.56 284 VAL A C 1
ATOM 2187 O O . VAL A 1 284 ? 8.882 -1.056 -4.739 1.00 83.56 284 VAL A O 1
ATOM 2190 N N . PHE A 1 285 ? 7.739 -2.367 -6.164 1.00 91.75 285 PHE A N 1
ATOM 2191 C CA . PHE A 1 285 ? 8.843 -2.558 -7.095 1.00 91.75 285 PHE A CA 1
ATOM 2192 C C . PHE A 1 285 ? 8.719 -1.558 -8.249 1.00 91.75 285 PHE A C 1
ATOM 2194 O O . PHE A 1 285 ? 7.726 -1.547 -8.967 1.00 91.75 285 PHE A O 1
ATOM 2201 N N . ILE A 1 286 ? 9.716 -0.702 -8.447 1.00 94.56 286 ILE A N 1
ATOM 2202 C CA . ILE A 1 286 ? 9.637 0.410 -9.402 1.00 94.56 286 ILE A CA 1
ATOM 2203 C C . ILE A 1 286 ? 10.443 0.079 -10.657 1.00 94.56 286 ILE A C 1
ATOM 2205 O O . ILE A 1 286 ? 11.611 -0.311 -10.575 1.00 94.56 286 ILE A O 1
ATOM 2209 N N . VAL A 1 287 ? 9.831 0.283 -11.827 1.00 97.50 287 VAL A N 1
ATOM 2210 C CA . VAL A 1 287 ? 10.438 0.057 -13.146 1.00 97.50 287 VAL A CA 1
ATOM 2211 C C . VAL A 1 287 ? 10.475 1.356 -13.946 1.00 97.50 287 VAL A C 1
ATOM 2213 O O . VAL A 1 287 ? 9.433 1.921 -14.275 1.00 97.50 287 VAL A O 1
ATOM 2216 N N . THR A 1 288 ? 11.673 1.809 -14.324 1.00 96.75 288 THR A N 1
ATOM 2217 C CA . THR A 1 288 ? 11.876 3.060 -15.075 1.00 96.75 288 THR A CA 1
ATOM 2218 C C . THR A 1 288 ? 12.736 2.814 -16.320 1.00 96.75 288 THR A C 1
ATOM 2220 O O . THR A 1 288 ? 13.969 2.737 -16.232 1.00 96.75 288 THR A O 1
ATOM 2223 N N . PRO A 1 289 ? 12.141 2.692 -17.518 1.00 93.75 289 PRO A N 1
ATOM 2224 C CA . PRO A 1 289 ? 12.897 2.527 -18.750 1.00 93.75 289 PRO A CA 1
ATOM 2225 C C . PRO A 1 289 ? 13.459 3.857 -19.259 1.00 93.75 289 PRO A C 1
ATOM 2227 O O . PRO A 1 289 ? 12.896 4.930 -19.045 1.00 93.75 289 PRO A O 1
ATOM 2230 N N . GLY A 1 290 ? 14.556 3.791 -20.012 1.00 82.94 290 GLY A N 1
ATOM 2231 C CA . GLY A 1 290 ? 15.084 4.946 -20.742 1.00 82.94 290 GLY A CA 1
ATOM 2232 C C . GLY A 1 290 ? 15.736 6.022 -19.867 1.00 82.94 290 GLY A C 1
ATOM 2233 O O . GLY A 1 290 ? 15.755 7.198 -20.235 1.00 82.94 290 GLY A O 1
ATOM 2234 N N . THR A 1 291 ? 16.280 5.634 -18.709 1.00 75.62 291 THR A N 1
ATOM 2235 C CA . THR A 1 291 ? 17.046 6.527 -17.819 1.00 75.62 291 THR A CA 1
ATOM 2236 C C . THR A 1 291 ? 18.386 6.952 -18.426 1.00 75.62 291 THR A C 1
ATOM 2238 O O . THR A 1 291 ? 18.875 8.042 -18.138 1.00 75.62 291 THR A O 1
ATOM 2241 N N . VAL A 1 292 ? 18.961 6.132 -19.316 1.00 77.19 292 VAL A N 1
ATOM 2242 C CA . VAL A 1 292 ? 20.261 6.372 -19.974 1.00 77.19 292 VAL A CA 1
ATOM 2243 C C . VAL A 1 292 ? 20.108 6.377 -21.504 1.00 77.19 292 VAL A C 1
ATOM 2245 O O . VAL A 1 292 ? 20.808 5.679 -22.236 1.00 77.19 292 VAL A O 1
ATOM 2248 N N . GLY A 1 293 ? 19.141 7.151 -22.001 1.00 77.50 293 GLY A N 1
ATOM 2249 C CA . GLY A 1 293 ? 18.832 7.290 -23.429 1.00 77.50 293 GLY A CA 1
ATOM 2250 C C . GLY A 1 293 ? 17.521 6.619 -23.840 1.00 77.50 293 GLY A C 1
ATOM 2251 O O . GLY A 1 293 ? 16.822 6.033 -23.023 1.00 77.50 293 GLY A O 1
ATOM 2252 N N . TYR A 1 294 ? 17.175 6.734 -25.122 1.00 80.50 294 TYR A N 1
ATOM 2253 C CA . TYR A 1 294 ? 15.861 6.350 -25.660 1.00 80.50 294 TYR A CA 1
ATOM 2254 C C . TYR A 1 294 ? 15.938 5.228 -26.704 1.00 80.50 294 TYR A C 1
ATOM 2256 O O . TYR A 1 294 ? 15.115 5.153 -27.613 1.00 80.50 294 TYR A O 1
ATOM 2264 N N . GLY A 1 295 ? 16.957 4.374 -26.605 1.00 82.06 295 GLY A N 1
ATOM 2265 C CA . GLY A 1 295 ? 17.108 3.216 -27.481 1.00 82.06 295 GLY A CA 1
ATOM 2266 C C . GLY A 1 295 ? 16.338 2.007 -26.960 1.00 82.06 295 GLY A C 1
ATOM 2267 O O . GLY A 1 295 ? 16.163 1.850 -25.755 1.00 82.06 295 GLY A O 1
ATOM 2268 N N . ASP A 1 296 ? 15.952 1.102 -27.861 1.00 83.06 296 ASP A N 1
ATOM 2269 C CA . ASP A 1 296 ? 15.387 -0.205 -27.486 1.00 83.06 296 ASP A CA 1
ATOM 2270 C C . ASP A 1 296 ? 16.345 -1.020 -26.596 1.00 83.06 296 ASP A C 1
ATOM 2272 O O . ASP A 1 296 ? 15.900 -1.873 -25.832 1.00 83.06 296 ASP A O 1
ATOM 2276 N N . ASP A 1 297 ? 17.648 -0.739 -26.669 1.00 85.25 297 ASP A N 1
ATOM 2277 C CA . ASP A 1 297 ? 18.687 -1.387 -25.867 1.00 85.25 297 ASP A CA 1
ATOM 2278 C C . ASP A 1 297 ? 19.038 -0.618 -24.583 1.00 85.25 297 ASP A C 1
ATOM 2280 O O . ASP A 1 297 ? 19.904 -1.052 -23.821 1.00 85.25 297 ASP A O 1
ATOM 2284 N N . SER A 1 298 ? 18.374 0.513 -24.314 1.00 88.69 298 SER A N 1
ATOM 2285 C CA . SER A 1 298 ? 18.649 1.312 -23.123 1.00 88.69 298 SER A CA 1
ATOM 2286 C C . SER A 1 298 ? 18.395 0.498 -21.844 1.00 88.69 298 SER A C 1
ATOM 2288 O O . SER A 1 298 ? 17.438 -0.289 -21.793 1.00 88.69 298 SER A O 1
ATOM 2290 N N . PRO A 1 299 ? 19.243 0.670 -20.810 1.00 92.19 299 PRO A N 1
ATOM 2291 C CA . PRO A 1 299 ? 19.026 0.043 -19.516 1.00 92.19 299 PRO A CA 1
ATOM 2292 C C . PRO A 1 299 ? 17.692 0.477 -18.910 1.00 92.19 299 PRO A C 1
ATOM 2294 O O . PRO A 1 299 ? 17.243 1.612 -19.101 1.00 92.19 299 PRO A O 1
ATOM 2297 N N . ILE A 1 300 ? 17.099 -0.423 -18.139 1.00 95.94 300 ILE A N 1
ATOM 2298 C CA . ILE A 1 300 ? 15.944 -0.139 -17.293 1.00 95.94 300 ILE A CA 1
ATOM 2299 C C . ILE A 1 300 ? 16.463 -0.026 -15.866 1.00 95.94 300 ILE A C 1
ATOM 2301 O O . ILE A 1 300 ? 17.255 -0.867 -15.437 1.00 95.94 300 ILE A O 1
ATOM 2305 N N . LEU A 1 301 ? 16.055 1.022 -15.158 1.00 96.62 301 LEU A N 1
ATOM 2306 C CA . LEU A 1 301 ? 16.297 1.158 -13.728 1.00 96.62 301 LEU A CA 1
ATOM 2307 C C . LEU A 1 301 ? 15.211 0.395 -12.970 1.00 96.62 301 LEU A C 1
ATOM 2309 O O . LEU A 1 301 ? 14.025 0.574 -13.237 1.00 96.62 301 LEU A O 1
ATOM 2313 N N . LEU A 1 302 ? 15.648 -0.449 -12.045 1.00 97.69 302 LEU A N 1
ATOM 2314 C CA . LEU A 1 302 ? 14.815 -1.236 -11.149 1.00 97.69 302 LEU A CA 1
ATOM 2315 C C . LEU A 1 302 ? 15.094 -0.777 -9.722 1.00 97.69 302 LEU A C 1
ATOM 2317 O O . LEU A 1 302 ? 16.263 -0.598 -9.367 1.00 97.69 302 LEU A O 1
ATOM 2321 N N . GLN A 1 303 ? 14.055 -0.578 -8.915 1.00 94.94 303 GLN A N 1
ATOM 2322 C CA . GLN A 1 303 ? 14.203 -0.148 -7.523 1.00 94.94 303 GLN A CA 1
ATOM 2323 C C . GLN A 1 303 ? 13.227 -0.879 -6.608 1.00 94.94 303 GLN A C 1
ATOM 2325 O O . GLN A 1 303 ? 12.101 -1.167 -7.000 1.00 94.94 303 GLN A O 1
ATOM 2330 N N . TYR A 1 304 ? 13.664 -1.156 -5.384 1.00 91.75 304 TYR A N 1
ATOM 2331 C CA . TYR A 1 304 ? 12.852 -1.817 -4.367 1.00 91.75 304 TYR A CA 1
ATOM 2332 C C . TYR A 1 304 ? 13.439 -1.555 -2.977 1.00 91.75 304 TYR A C 1
ATOM 2334 O O . TYR A 1 304 ? 14.624 -1.800 -2.778 1.00 91.75 304 TYR A O 1
ATOM 2342 N N . ALA A 1 305 ? 12.654 -1.049 -2.022 1.00 80.75 305 ALA A N 1
ATOM 2343 C CA . ALA A 1 305 ? 13.085 -0.853 -0.626 1.00 80.75 305 ALA A CA 1
ATOM 2344 C C . ALA A 1 305 ? 14.464 -0.155 -0.458 1.00 80.75 305 ALA A C 1
ATOM 2346 O O . ALA A 1 305 ? 15.306 -0.568 0.338 1.00 80.75 305 ALA A O 1
ATOM 2347 N N . GLY A 1 306 ? 14.743 0.878 -1.263 1.00 78.56 306 GLY A N 1
ATOM 2348 C CA . GLY A 1 306 ? 16.032 1.593 -1.269 1.00 78.56 306 GLY A CA 1
ATOM 2349 C C . GLY A 1 306 ? 17.168 0.904 -2.044 1.00 78.56 306 GLY A C 1
ATOM 2350 O O . GLY A 1 306 ? 18.181 1.541 -2.340 1.00 78.56 306 GLY A O 1
ATOM 2351 N N . TRP A 1 307 ? 17.003 -0.356 -2.448 1.00 90.25 307 TRP A N 1
ATOM 2352 C CA . TRP A 1 307 ? 17.870 -1.014 -3.424 1.00 90.25 307 TRP A CA 1
ATOM 2353 C C . TRP A 1 307 ? 17.586 -0.487 -4.835 1.00 90.25 307 TRP A C 1
ATOM 2355 O O . TRP A 1 307 ? 16.445 -0.173 -5.180 1.00 90.25 307 TRP A O 1
ATOM 2365 N N . SER A 1 308 ? 18.623 -0.391 -5.670 1.00 93.75 308 SER A N 1
ATOM 2366 C CA . SER A 1 308 ? 18.467 -0.039 -7.082 1.00 93.75 308 SER A CA 1
ATOM 2367 C C . SER A 1 308 ? 19.510 -0.708 -7.969 1.00 93.75 308 SER A C 1
ATOM 2369 O O . SER A 1 308 ? 20.661 -0.900 -7.569 1.00 93.75 308 SER A O 1
ATOM 2371 N N . THR A 1 309 ? 19.118 -1.049 -9.196 1.00 96.06 309 THR A N 1
ATOM 2372 C CA . THR A 1 309 ? 20.031 -1.577 -10.209 1.00 96.06 309 THR A CA 1
ATOM 2373 C C . THR A 1 309 ? 19.598 -1.203 -11.620 1.00 96.06 309 THR A C 1
ATOM 2375 O O . THR A 1 309 ? 18.427 -0.943 -11.880 1.00 96.06 309 THR A O 1
ATOM 2378 N N . LEU A 1 310 ? 20.544 -1.208 -12.555 1.00 96.44 310 LEU A N 1
ATOM 2379 C CA . LEU A 1 310 ? 20.234 -1.167 -13.983 1.00 96.44 310 LEU A CA 1
ATOM 2380 C C . LEU A 1 310 ? 20.198 -2.593 -14.531 1.00 96.44 310 LEU A C 1
ATOM 2382 O O . LEU A 1 310 ? 20.995 -3.424 -14.102 1.00 96.44 310 LEU A O 1
ATOM 2386 N N . THR A 1 311 ? 19.387 -2.856 -15.556 1.00 95.69 311 THR A N 1
ATOM 2387 C CA . THR A 1 311 ? 19.341 -4.179 -16.213 1.00 95.69 311 THR A CA 1
ATOM 2388 C C . THR A 1 311 ? 20.668 -4.629 -16.837 1.00 95.69 311 THR A C 1
ATOM 2390 O O . THR A 1 311 ? 20.810 -5.787 -17.194 1.00 95.69 311 THR A O 1
ATOM 2393 N N . GLN A 1 312 ? 21.670 -3.753 -16.942 1.00 92.12 312 GLN A N 1
ATOM 2394 C CA . GLN A 1 312 ? 23.032 -4.106 -17.370 1.00 92.12 312 GLN A CA 1
ATOM 2395 C C . GLN A 1 312 ? 23.949 -4.571 -16.226 1.00 92.12 312 GLN A C 1
ATOM 2397 O O . GLN A 1 312 ? 25.124 -4.856 -16.459 1.00 92.12 312 GLN A O 1
ATOM 2402 N N . SER A 1 313 ? 23.465 -4.589 -14.985 1.00 93.56 313 SER A N 1
ATOM 2403 C CA . SER A 1 313 ? 24.265 -5.015 -13.842 1.00 93.56 313 SER A CA 1
ATOM 2404 C C . SER A 1 313 ? 24.447 -6.541 -13.815 1.00 93.56 313 SER A C 1
ATOM 2406 O O . SER A 1 313 ? 23.654 -7.270 -14.409 1.00 93.56 313 SER A O 1
ATOM 2408 N N . PRO A 1 314 ? 25.443 -7.059 -13.072 1.00 93.12 314 PRO A N 1
ATOM 2409 C CA . PRO A 1 314 ? 25.628 -8.502 -12.898 1.00 93.12 314 PRO A CA 1
ATOM 2410 C C . PRO A 1 314 ? 24.456 -9.220 -12.213 1.00 93.12 314 PRO A C 1
ATOM 2412 O O . PRO A 1 314 ? 24.403 -10.445 -12.245 1.00 93.12 314 PRO A O 1
ATOM 2415 N N . ALA A 1 315 ? 23.536 -8.481 -11.581 1.00 91.56 315 ALA A N 1
ATOM 2416 C CA . ALA A 1 315 ? 22.326 -9.043 -10.984 1.00 91.56 315 ALA A CA 1
ATOM 2417 C C . ALA A 1 315 ? 21.254 -9.386 -12.033 1.00 91.56 315 ALA A C 1
ATOM 2419 O O . ALA A 1 315 ? 20.214 -9.933 -11.674 1.00 91.56 315 ALA A O 1
ATOM 2420 N N . CYS A 1 316 ? 21.498 -9.061 -13.305 1.00 97.25 316 CYS A N 1
ATOM 2421 C CA . CYS A 1 316 ? 20.557 -9.209 -14.400 1.00 97.25 316 CYS A CA 1
ATOM 2422 C C . CYS A 1 316 ? 21.137 -10.033 -15.555 1.00 97.25 316 CYS A C 1
ATOM 2424 O O . CYS A 1 316 ? 22.288 -9.873 -15.959 1.00 97.25 316 CYS A O 1
ATOM 2426 N N . SER A 1 317 ? 20.291 -10.875 -16.137 1.00 97.25 317 SER A N 1
ATOM 2427 C CA . SER A 1 317 ? 20.500 -11.550 -17.411 1.00 97.25 317 SER A CA 1
ATOM 2428 C C . SER A 1 317 ? 19.596 -10.901 -18.452 1.00 97.25 317 SER A C 1
ATOM 2430 O O . SER A 1 317 ? 18.375 -10.924 -18.315 1.00 97.25 317 SER A O 1
ATOM 2432 N N . VAL A 1 318 ? 20.183 -10.303 -19.491 1.00 96.00 318 VAL A N 1
ATOM 2433 C CA . VAL A 1 318 ? 19.441 -9.625 -20.564 1.00 96.00 318 VAL A CA 1
ATOM 2434 C C . VAL A 1 318 ? 19.627 -10.386 -21.867 1.00 96.00 318 VAL A C 1
ATOM 2436 O O . VAL A 1 318 ? 20.734 -10.478 -22.400 1.00 96.00 318 VAL A O 1
ATOM 2439 N N . GLY A 1 319 ? 18.528 -10.922 -22.387 1.00 92.88 319 GLY A N 1
ATOM 2440 C CA . GLY A 1 319 ? 18.468 -11.540 -23.700 1.00 92.88 319 GLY A CA 1
ATOM 2441 C C . GLY A 1 319 ? 18.442 -10.513 -24.832 1.00 92.88 319 GLY A C 1
ATOM 2442 O O . GLY A 1 319 ? 18.100 -9.342 -24.657 1.00 92.88 319 GLY A O 1
ATOM 2443 N N . GLY A 1 320 ? 18.780 -10.978 -26.034 1.00 92.50 320 GLY A N 1
ATOM 2444 C CA . GLY A 1 320 ? 18.545 -10.216 -27.257 1.00 92.50 320 GLY A CA 1
ATOM 2445 C C . GLY A 1 320 ? 17.057 -10.145 -27.609 1.00 92.50 320 GLY A C 1
ATOM 2446 O O . GLY A 1 320 ? 16.219 -10.828 -27.024 1.00 92.50 320 GLY A O 1
ATOM 2447 N N . TYR A 1 321 ? 16.738 -9.331 -28.612 1.00 91.25 321 TYR A N 1
ATOM 2448 C CA . TYR A 1 321 ? 15.393 -9.294 -29.171 1.00 91.25 321 TYR A CA 1
ATOM 2449 C C . TYR A 1 321 ? 15.141 -10.496 -30.089 1.00 91.25 321 TYR A C 1
ATOM 2451 O O . TYR A 1 321 ? 15.794 -10.616 -31.126 1.00 91.25 321 TYR A O 1
ATOM 2459 N N . ASP A 1 322 ? 14.136 -11.301 -29.762 1.00 93.31 322 ASP A N 1
ATOM 2460 C CA . ASP A 1 322 ? 13.566 -12.344 -30.612 1.00 93.31 322 ASP A CA 1
ATOM 2461 C C . ASP A 1 322 ? 12.084 -12.039 -30.876 1.00 93.31 322 ASP A C 1
ATOM 2463 O O . ASP A 1 322 ? 11.327 -11.693 -29.971 1.00 93.31 322 ASP A O 1
ATOM 2467 N N . ASN A 1 323 ? 11.671 -12.074 -32.144 1.00 92.19 323 ASN A N 1
ATOM 2468 C CA . ASN A 1 323 ? 10.315 -11.707 -32.584 1.00 92.19 323 ASN A CA 1
ATOM 2469 C C . ASN A 1 323 ? 9.803 -10.354 -32.039 1.00 92.19 323 ASN A C 1
ATOM 2471 O O . ASN A 1 323 ? 8.613 -10.165 -31.795 1.00 92.19 323 ASN A O 1
ATOM 2475 N N . GLY A 1 324 ? 10.712 -9.390 -31.861 1.00 92.19 324 GLY A N 1
ATOM 2476 C CA . GLY A 1 324 ? 10.389 -8.048 -31.369 1.00 92.19 324 GLY A CA 1
ATOM 2477 C C . GLY A 1 324 ? 10.293 -7.921 -29.847 1.00 92.19 324 GLY A C 1
ATOM 2478 O O . GLY A 1 324 ? 10.049 -6.813 -29.377 1.00 92.19 324 GLY A O 1
ATOM 2479 N N . TRP A 1 325 ? 10.553 -8.992 -29.095 1.00 95.62 325 TRP A N 1
ATOM 2480 C CA . TRP A 1 325 ? 10.587 -9.005 -27.633 1.00 95.62 325 TRP A CA 1
ATOM 2481 C C . TRP A 1 325 ? 11.986 -9.323 -27.121 1.00 95.62 325 TRP A C 1
ATOM 2483 O O . TRP A 1 325 ? 12.650 -10.198 -27.665 1.00 95.62 325 TRP A O 1
ATOM 2493 N N . ARG A 1 326 ? 12.435 -8.641 -26.071 1.00 95.06 326 ARG A N 1
ATOM 2494 C CA . ARG A 1 326 ? 13.606 -9.055 -25.290 1.00 95.06 326 ARG A CA 1
ATOM 2495 C C . ARG A 1 326 ? 13.163 -9.508 -23.909 1.00 95.06 326 ARG A C 1
ATOM 2497 O O . ARG A 1 326 ? 12.234 -8.932 -23.350 1.00 95.06 326 ARG A O 1
ATOM 2504 N N . GLN A 1 327 ? 13.842 -10.520 -23.391 1.00 97.31 327 GLN A N 1
ATOM 2505 C CA . GLN A 1 327 ? 13.595 -11.082 -22.067 1.00 97.31 327 GLN A CA 1
ATOM 2506 C C . GLN A 1 327 ? 14.706 -10.647 -21.121 1.00 97.31 327 GLN A C 1
ATOM 2508 O O . GLN A 1 327 ? 15.873 -10.599 -21.518 1.00 97.31 327 GLN A O 1
ATOM 2513 N N . MET A 1 328 ? 14.346 -10.301 -19.895 1.00 97.75 328 MET A N 1
ATOM 2514 C CA . MET A 1 328 ? 15.274 -9.862 -18.863 1.00 97.75 328 MET A CA 1
ATOM 2515 C C . MET A 1 328 ? 14.891 -10.528 -17.551 1.00 97.75 328 MET A C 1
ATOM 2517 O O . MET A 1 328 ? 13.736 -10.460 -17.148 1.00 97.75 328 MET A O 1
ATOM 2521 N N . ASP A 1 329 ? 15.859 -11.131 -16.879 1.00 98.06 329 ASP A N 1
ATOM 2522 C CA . ASP A 1 329 ? 15.682 -11.731 -15.561 1.00 98.06 329 ASP A CA 1
ATOM 2523 C C . ASP A 1 329 ? 16.662 -11.066 -14.602 1.00 98.06 329 ASP A C 1
ATOM 2525 O O . ASP A 1 329 ? 17.871 -11.112 -14.829 1.00 98.06 329 ASP A O 1
ATOM 2529 N N . CYS A 1 330 ? 16.164 -10.429 -13.548 1.00 98.19 330 CYS A N 1
ATOM 2530 C CA . CYS A 1 330 ? 16.984 -9.747 -12.552 1.00 98.19 330 CYS A CA 1
ATOM 2531 C C . CYS A 1 330 ? 16.678 -10.262 -11.151 1.00 98.19 330 CYS A C 1
ATOM 2533 O O . CYS A 1 330 ? 15.526 -10.526 -10.827 1.00 98.19 330 CYS A O 1
ATOM 2535 N N . GLY A 1 331 ? 17.703 -10.357 -10.312 1.00 97.56 331 GLY A N 1
ATOM 2536 C CA . GLY A 1 331 ? 17.551 -10.631 -8.889 1.00 97.56 331 GLY A CA 1
ATOM 2537 C C . GLY A 1 331 ? 17.596 -9.361 -8.043 1.00 97.56 331 GLY A C 1
ATOM 2538 O O . GLY A 1 331 ? 18.310 -8.413 -8.388 1.00 97.56 331 GLY A O 1
ATOM 2539 N N . PHE A 1 332 ? 16.863 -9.345 -6.934 1.00 96.81 332 PHE A N 1
ATOM 2540 C CA . PHE A 1 332 ? 16.862 -8.247 -5.968 1.00 96.81 332 PHE A CA 1
ATOM 2541 C C . PHE A 1 332 ? 16.609 -8.763 -4.541 1.00 96.81 332 PHE A C 1
ATOM 2543 O O . PHE A 1 332 ? 15.981 -9.807 -4.364 1.00 96.81 332 PHE A O 1
ATOM 2550 N N . PRO A 1 333 ? 17.097 -8.059 -3.505 1.00 93.38 333 PRO A N 1
ATOM 2551 C CA . PRO A 1 333 ? 16.833 -8.449 -2.126 1.00 93.38 333 PRO A CA 1
ATOM 2552 C C . PRO A 1 333 ? 15.365 -8.198 -1.768 1.00 93.38 333 PRO A C 1
ATOM 2554 O O . PRO A 1 333 ? 14.868 -7.087 -1.955 1.00 93.38 333 PRO A O 1
ATOM 2557 N N . CYS A 1 334 ? 14.696 -9.200 -1.204 1.00 87.06 334 CYS A N 1
ATOM 2558 C CA . CYS A 1 334 ? 13.370 -9.064 -0.609 1.00 87.06 334 CYS A CA 1
ATOM 2559 C C . CYS A 1 334 ? 13.430 -9.487 0.868 1.00 87.06 334 CYS A C 1
ATOM 2561 O O . CYS A 1 334 ? 13.778 -10.638 1.142 1.00 87.06 334 CYS A O 1
ATOM 2563 N N . PRO A 1 335 ? 13.198 -8.550 1.809 1.00 74.44 335 PRO A N 1
ATOM 2564 C CA . PRO A 1 335 ? 13.375 -8.790 3.239 1.00 74.44 335 PRO A CA 1
ATOM 2565 C C . PRO A 1 335 ? 12.334 -9.738 3.824 1.00 74.44 335 PRO A C 1
ATOM 2567 O O . PRO A 1 335 ? 11.278 -9.913 3.179 1.00 74.44 335 PRO A O 1
#